Protein AF-A0A3S4ANG6-F1 (afdb_monomer)

Solvent-accessible surface area (backbone atoms only — not comparable to full-atom values): 17609 Å² total; per-residue (Å²): 135,82,78,75,80,78,77,79,76,78,55,59,43,61,48,52,52,57,61,57,69,70,47,88,86,63,54,74,64,49,53,52,49,49,49,43,53,49,54,43,61,67,43,59,94,84,52,86,55,37,47,59,52,33,47,50,50,53,48,48,50,48,34,63,74,48,55,39,91,90,51,75,66,37,74,79,47,66,59,54,50,35,52,53,56,52,50,37,43,49,58,51,46,60,61,39,26,50,53,32,57,60,88,37,71,57,36,50,43,50,48,50,38,56,51,49,46,55,70,72,24,43,92,67,87,40,89,92,61,71,62,56,47,68,64,48,64,58,51,40,59,56,46,60,73,59,76,71,71,71,92,65,96,48,75,73,53,42,57,25,42,39,12,43,44,40,45,50,16,62,42,39,87,69,45,47,92,61,44,50,64,51,46,50,50,44,33,42,31,21,75,76,49,62,89,46,97,83,60,48,75,67,53,49,52,37,32,34,53,37,21,52,34,25,55,70,55,22,39,70,52,49,52,49,51,56,49,52,52,38,68,77,70,41,94,81,78,85,73,70,44,81,41,66,68,38,73,38,62,52,44,90,86,56,65,76,83,87,73,97,69,58,61,71,50,72,50,57,73,48,74,47,76,36,80,71,65,70,78,74,65,73,96,73,81,87,86,80,95,72,87,78,87,80,88,131

Structure (mmCIF, N/CA/C/O backbone):
data_AF-A0A3S4ANG6-F1
#
_entry.id   AF-A0A3S4ANG6-F1
#
loop_
_atom_site.group_PDB
_atom_site.id
_atom_site.type_symbol
_atom_site.label_atom_id
_atom_site.label_alt_id
_atom_site.label_comp_id
_atom_site.label_asym_id
_atom_site.label_entity_id
_atom_site.label_seq_id
_atom_site.pdbx_PDB_ins_code
_atom_site.Cartn_x
_atom_site.Cartn_y
_atom_site.Cartn_z
_atom_site.occupancy
_atom_site.B_iso_or_equiv
_atom_site.auth_seq_id
_atom_site.auth_comp_id
_atom_site.auth_asym_id
_atom_site.auth_atom_id
_atom_site.pdbx_PDB_model_num
ATOM 1 N N . MET A 1 1 ? -31.932 -34.788 -5.544 1.00 39.38 1 MET A N 1
ATOM 2 C CA . MET A 1 1 ? -31.843 -33.425 -6.104 1.00 39.38 1 MET A CA 1
ATOM 3 C C . MET A 1 1 ? -30.547 -32.834 -5.588 1.00 39.38 1 MET A C 1
ATOM 5 O O . MET A 1 1 ? -30.457 -32.574 -4.399 1.00 39.38 1 MET A O 1
ATOM 9 N N . GLY A 1 2 ? -29.508 -32.792 -6.424 1.00 41.88 2 GLY A N 1
ATOM 10 C CA . GLY A 1 2 ? -28.248 -32.147 -6.057 1.00 41.88 2 GLY A CA 1
ATOM 11 C C . GLY A 1 2 ? -28.425 -30.641 -6.187 1.00 41.88 2 GLY A C 1
ATOM 12 O O . GLY A 1 2 ? -28.836 -30.181 -7.250 1.00 41.88 2 GLY A O 1
ATOM 13 N N . ASN A 1 3 ? -28.177 -29.899 -5.109 1.00 44.84 3 ASN A N 1
ATOM 14 C CA . ASN A 1 3 ? -28.125 -28.444 -5.172 1.00 44.84 3 ASN A CA 1
ATOM 15 C C . ASN A 1 3 ? -26.985 -28.054 -6.116 1.00 44.84 3 ASN A C 1
ATOM 17 O O . ASN A 1 3 ? -25.849 -28.493 -5.933 1.00 44.84 3 ASN A O 1
ATOM 21 N N . ALA A 1 4 ? -27.306 -27.272 -7.146 1.00 46.91 4 ALA A N 1
ATOM 22 C CA . ALA A 1 4 ? -26.295 -26.622 -7.963 1.00 46.91 4 ALA A CA 1
ATOM 23 C C . ALA A 1 4 ? -25.425 -25.737 -7.049 1.00 46.91 4 ALA A C 1
ATOM 25 O O . ALA A 1 4 ? -25.975 -25.108 -6.141 1.00 46.91 4 ALA A O 1
ATOM 26 N N . PRO A 1 5 ? -24.096 -25.694 -7.240 1.00 51.94 5 PRO A N 1
ATOM 27 C CA . PRO A 1 5 ? -23.254 -24.787 -6.475 1.00 51.94 5 PRO A CA 1
ATOM 28 C C . PRO A 1 5 ? -23.694 -23.349 -6.768 1.00 51.94 5 PRO A C 1
ATOM 30 O O . PRO A 1 5 ? -23.785 -22.955 -7.932 1.00 51.94 5 PRO A O 1
ATOM 33 N N . GLU A 1 6 ? -24.000 -22.585 -5.716 1.00 52.03 6 GLU A N 1
ATOM 34 C CA . GLU A 1 6 ? -24.237 -21.145 -5.821 1.00 52.03 6 GLU A CA 1
ATOM 35 C C . GLU A 1 6 ? -23.062 -20.509 -6.569 1.00 52.03 6 GLU A C 1
ATOM 37 O O . GLU A 1 6 ? -21.894 -20.728 -6.230 1.00 52.03 6 GLU A O 1
ATOM 42 N N . ALA A 1 7 ? -23.364 -19.759 -7.629 1.00 54.03 7 ALA A N 1
ATOM 43 C CA . ALA A 1 7 ? -22.350 -19.026 -8.365 1.00 54.03 7 ALA A CA 1
ATOM 44 C C . ALA A 1 7 ? -21.647 -18.072 -7.389 1.00 54.03 7 ALA A C 1
ATOM 46 O O . ALA A 1 7 ? -22.298 -17.232 -6.767 1.00 54.03 7 ALA A O 1
ATOM 47 N N . LYS A 1 8 ? -20.323 -18.213 -7.232 1.00 69.00 8 LYS A N 1
ATOM 48 C CA . LYS A 1 8 ? -19.531 -17.299 -6.402 1.00 69.00 8 LYS A CA 1
ATOM 49 C C . LYS A 1 8 ? -19.743 -15.878 -6.919 1.00 69.00 8 LYS A C 1
ATOM 51 O O . LYS A 1 8 ? -19.386 -15.578 -8.057 1.00 69.00 8 LYS A O 1
ATOM 56 N N . VAL A 1 9 ? -20.330 -15.026 -6.080 1.00 85.06 9 VAL A N 1
ATOM 57 C CA . VAL A 1 9 ? -20.481 -13.600 -6.370 1.00 85.06 9 VAL A CA 1
ATOM 58 C C . VAL A 1 9 ? -19.093 -13.022 -6.625 1.00 85.06 9 VAL A C 1
ATOM 60 O O . VAL A 1 9 ? -18.161 -13.246 -5.850 1.00 85.06 9 VAL A O 1
ATOM 63 N N . LYS A 1 10 ? -18.951 -12.318 -7.746 1.00 89.38 10 LYS A N 1
ATOM 64 C CA . LYS A 1 10 ? -17.696 -11.692 -8.148 1.00 89.38 10 LYS A CA 1
ATOM 65 C C . LYS A 1 10 ? -17.277 -10.636 -7.104 1.00 89.38 10 LYS A C 1
ATOM 67 O O . LYS A 1 10 ? -18.109 -9.797 -6.756 1.00 89.38 10 LYS A O 1
ATOM 72 N N . PRO A 1 11 ? -16.025 -10.649 -6.609 1.00 93.50 11 PRO A N 1
ATOM 73 C CA . PRO A 1 11 ? -15.540 -9.643 -5.664 1.00 93.50 11 PRO A CA 1
ATOM 74 C C . PRO A 1 11 ? -15.581 -8.221 -6.240 1.00 93.50 11 PRO A C 1
ATOM 76 O O . PRO A 1 11 ? -15.290 -8.028 -7.420 1.00 93.50 11 PRO A O 1
ATOM 79 N N . GLN A 1 12 ? -15.871 -7.221 -5.399 1.00 93.00 12 GLN A N 1
ATOM 80 C CA . GLN A 1 12 ? -15.975 -5.818 -5.828 1.00 93.00 12 GLN A CA 1
ATOM 81 C C . GLN A 1 12 ? -14.681 -5.274 -6.442 1.00 93.00 12 GLN A C 1
ATOM 83 O O . GLN A 1 12 ? -14.745 -4.607 -7.468 1.00 93.00 12 GLN A O 1
ATOM 88 N N . TRP A 1 13 ? -13.513 -5.611 -5.887 1.00 95.31 13 TRP A N 1
ATOM 89 C CA . TRP A 1 13 ? -12.223 -5.179 -6.439 1.00 95.31 13 TRP A CA 1
ATOM 90 C C . TRP A 1 13 ? -12.004 -5.680 -7.877 1.00 95.31 13 TRP A C 1
ATOM 92 O O . TRP A 1 13 ? -11.439 -4.976 -8.707 1.00 95.31 13 TRP A O 1
ATOM 102 N N . LEU A 1 14 ? -12.509 -6.876 -8.201 1.00 95.56 14 LEU A N 1
ATOM 103 C CA . LEU A 1 14 ? -12.431 -7.436 -9.550 1.00 95.56 14 LEU A CA 1
ATOM 104 C C . LEU A 1 14 ? -13.465 -6.787 -10.484 1.00 95.56 14 LEU A C 1
ATOM 106 O O . LEU A 1 14 ? -13.261 -6.721 -11.693 1.00 95.56 14 LEU A O 1
ATOM 110 N N . THR A 1 15 ? -14.591 -6.321 -9.942 1.00 94.75 15 THR A N 1
ATOM 111 C CA . THR A 1 15 ? -15.551 -5.495 -10.686 1.00 94.75 15 THR A CA 1
ATOM 112 C C . THR A 1 15 ? -14.951 -4.140 -11.035 1.00 94.75 15 THR A C 1
ATOM 114 O O . THR A 1 15 ? -14.974 -3.800 -12.211 1.00 94.75 15 THR A O 1
ATOM 117 N N . TYR A 1 16 ? -14.326 -3.453 -10.074 1.00 93.25 16 TYR A N 1
ATOM 118 C CA . TYR A 1 16 ? -13.596 -2.205 -10.316 1.00 93.25 16 TYR A CA 1
ATOM 119 C C . TYR A 1 16 ? -12.581 -2.359 -11.457 1.00 93.25 16 TYR A C 1
ATOM 121 O O . TYR A 1 16 ? -12.610 -1.592 -12.412 1.00 93.25 16 TYR A O 1
ATOM 129 N N . MET A 1 17 ? -11.743 -3.402 -11.417 1.00 94.25 17 MET A N 1
ATOM 130 C CA . MET A 1 17 ? -10.748 -3.634 -12.471 1.00 94.25 17 MET A CA 1
ATOM 131 C C . MET A 1 17 ? -11.372 -3.870 -13.852 1.00 94.25 17 MET A C 1
ATOM 133 O O . MET A 1 17 ? -10.848 -3.387 -14.851 1.00 94.25 17 MET A O 1
ATOM 137 N N . ASP A 1 18 ? -12.469 -4.629 -13.927 1.00 93.38 18 ASP A N 1
ATOM 138 C CA . ASP A 1 18 ? -13.136 -4.907 -15.206 1.00 93.38 18 ASP A CA 1
ATOM 139 C C . ASP A 1 18 ? -13.837 -3.667 -15.772 1.00 93.38 18 ASP A C 1
ATOM 141 O O . ASP A 1 18 ? -13.820 -3.461 -16.982 1.00 93.38 18 ASP A O 1
ATOM 145 N N . GLU A 1 19 ? -14.443 -2.844 -14.913 1.00 91.81 19 GLU A N 1
ATOM 146 C CA . GLU A 1 19 ? -15.064 -1.577 -15.310 1.00 91.81 19 GLU A CA 1
ATOM 147 C C . GLU A 1 19 ? -14.018 -0.561 -15.764 1.00 91.81 19 GLU A C 1
ATOM 149 O O . GLU A 1 19 ? -14.247 0.154 -16.735 1.00 91.81 19 GLU A O 1
ATOM 154 N N . PHE A 1 20 ? -12.860 -0.525 -15.105 1.00 89.88 20 PHE A N 1
ATOM 155 C CA . PHE A 1 20 ? -11.755 0.347 -15.481 1.00 89.88 20 PHE A CA 1
ATOM 156 C C . PHE A 1 20 ? -11.139 -0.052 -16.832 1.00 89.88 20 PHE A C 1
ATOM 158 O O . PHE A 1 20 ? -10.907 0.790 -17.696 1.00 89.88 20 PHE A O 1
ATOM 165 N N . ALA A 1 21 ? -10.951 -1.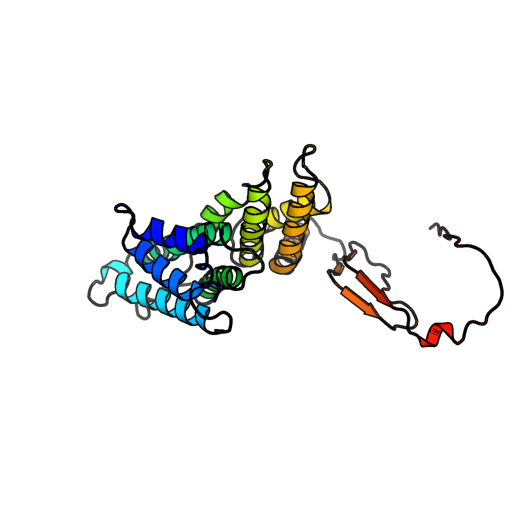354 -17.071 1.00 87.12 21 ALA A N 1
ATOM 166 C CA . ALA A 1 21 ? -10.322 -1.865 -18.291 1.00 87.12 21 ALA A CA 1
ATOM 167 C C . ALA A 1 21 ? -11.081 -1.522 -19.591 1.00 87.12 21 ALA A C 1
ATOM 169 O O . ALA A 1 21 ? -10.472 -1.488 -20.664 1.00 87.12 21 ALA A O 1
ATOM 170 N N . VAL A 1 22 ? -12.395 -1.285 -19.515 1.00 88.56 22 VAL A N 1
ATOM 171 C CA . VAL A 1 22 ? -13.249 -0.979 -20.678 1.00 88.56 22 VAL A CA 1
ATOM 172 C C . VAL A 1 22 ? -13.444 0.518 -20.929 1.00 88.56 22 VAL A C 1
ATOM 174 O O . VAL A 1 22 ? -14.167 0.878 -21.854 1.00 88.56 22 VAL A O 1
ATOM 177 N N . GLN A 1 23 ? -12.830 1.391 -20.128 1.00 89.12 23 GLN A N 1
ATOM 178 C CA . GLN A 1 23 ? -12.908 2.836 -20.335 1.00 89.12 23 GLN A CA 1
ATOM 179 C C . GLN A 1 23 ? -12.060 3.257 -21.547 1.00 89.12 23 GLN A C 1
ATOM 181 O O . GLN A 1 23 ? -10.915 2.818 -21.723 1.00 89.12 23 GLN A O 1
ATOM 186 N N . ASP A 1 24 ? -12.643 4.089 -22.411 1.00 82.06 24 ASP A N 1
ATOM 187 C CA . ASP A 1 24 ? -12.038 4.516 -23.681 1.00 82.06 24 ASP A CA 1
ATOM 188 C C . ASP A 1 24 ? -11.015 5.655 -23.506 1.00 82.06 24 ASP A C 1
ATOM 190 O O . ASP A 1 24 ? -10.166 5.854 -24.373 1.00 82.06 24 ASP A O 1
ATOM 194 N N . ASP A 1 25 ? -11.081 6.392 -22.396 1.00 85.88 25 ASP A N 1
ATOM 195 C CA . ASP A 1 25 ? -10.277 7.579 -22.077 1.00 85.88 25 ASP A CA 1
ATOM 196 C C . ASP A 1 25 ? -9.070 7.306 -21.166 1.00 85.88 25 ASP A C 1
ATOM 198 O O . ASP A 1 25 ? -8.293 8.216 -20.886 1.00 85.88 25 ASP A O 1
ATOM 202 N N . VAL A 1 26 ? -8.881 6.052 -20.759 1.00 83.38 26 VAL A N 1
ATOM 203 C CA . VAL A 1 26 ? -7.752 5.613 -19.933 1.00 83.38 26 VAL A CA 1
ATOM 204 C C . VAL A 1 26 ? -6.523 5.362 -20.804 1.00 83.38 26 VAL A C 1
ATOM 206 O O . VAL A 1 26 ? -6.599 4.663 -21.826 1.00 83.38 26 VAL A O 1
ATOM 209 N N . ASP A 1 27 ? -5.381 5.900 -20.379 1.00 87.81 27 ASP A N 1
ATOM 210 C CA . ASP A 1 27 ? -4.121 5.752 -21.096 1.00 87.81 27 ASP A CA 1
ATOM 211 C C . ASP A 1 27 ? -3.579 4.304 -21.069 1.00 87.81 27 ASP A C 1
ATOM 213 O O . ASP A 1 27 ? -4.003 3.437 -20.301 1.00 87.81 27 ASP A O 1
ATOM 217 N N . ALA A 1 28 ? -2.654 3.999 -21.982 1.00 89.81 28 ALA A N 1
ATOM 218 C CA . ALA A 1 28 ? -2.126 2.642 -22.128 1.00 89.81 28 ALA A CA 1
ATOM 219 C C . ALA A 1 28 ? -1.278 2.187 -20.925 1.00 89.81 28 ALA A C 1
ATOM 221 O O . ALA A 1 28 ? -1.178 0.989 -20.669 1.00 89.81 28 ALA A O 1
ATOM 222 N N . VAL A 1 29 ? -0.670 3.125 -20.200 1.00 92.88 29 VAL A N 1
ATOM 223 C CA . VAL A 1 29 ? 0.205 2.859 -19.052 1.00 92.88 29 VAL A CA 1
ATOM 224 C C . VAL A 1 29 ? -0.636 2.453 -17.857 1.00 92.88 29 VAL A C 1
ATOM 226 O O . VAL A 1 29 ? -0.345 1.466 -17.187 1.00 92.88 29 VAL A O 1
ATOM 229 N N . GLU A 1 30 ? -1.724 3.171 -17.634 1.00 92.44 30 GLU A N 1
ATOM 230 C CA . GLU A 1 30 ? -2.692 2.914 -16.588 1.00 92.44 30 GLU A CA 1
ATOM 231 C C . GLU A 1 30 ? -3.371 1.551 -16.796 1.00 92.44 30 GLU A C 1
ATOM 233 O O . GLU A 1 30 ? -3.444 0.738 -15.873 1.00 92.44 30 GLU A O 1
ATOM 238 N N . LYS A 1 31 ? -3.723 1.203 -18.043 1.00 92.38 31 LYS A N 1
ATOM 239 C CA . LYS A 1 31 ? -4.233 -0.143 -18.367 1.00 92.38 31 LYS A CA 1
ATOM 240 C C . LYS A 1 31 ? -3.212 -1.242 -18.086 1.00 92.38 31 LYS A C 1
ATOM 242 O O . LYS A 1 31 ? -3.566 -2.249 -17.475 1.00 92.38 31 LYS A O 1
ATOM 247 N N . GLU A 1 32 ? -1.966 -1.067 -18.521 1.00 94.88 32 GLU A N 1
ATOM 248 C CA . GLU A 1 32 ? -0.941 -2.106 -18.379 1.00 94.88 32 GLU A CA 1
ATOM 249 C C . GLU A 1 32 ? -0.510 -2.284 -16.917 1.00 94.88 32 GLU A C 1
ATOM 251 O O . GLU A 1 32 ? -0.425 -3.402 -16.411 1.00 94.88 32 GLU A O 1
ATOM 256 N N . THR A 1 33 ? -0.324 -1.186 -16.183 1.00 95.12 33 THR A N 1
ATOM 257 C CA . THR A 1 33 ? -0.001 -1.251 -14.753 1.00 95.12 33 THR A CA 1
ATOM 258 C C . THR A 1 33 ? -1.112 -1.931 -13.949 1.00 95.12 33 THR A C 1
ATOM 260 O O . THR A 1 33 ? -0.820 -2.734 -13.057 1.00 95.12 33 THR A O 1
ATOM 263 N N . LEU A 1 34 ? -2.384 -1.714 -14.306 1.00 95.38 34 LEU A N 1
ATOM 264 C CA . LEU A 1 34 ? -3.510 -2.421 -13.697 1.00 95.38 34 LEU A CA 1
ATOM 265 C C . LEU A 1 34 ? -3.507 -3.931 -13.994 1.00 95.38 34 LEU A C 1
ATOM 267 O O . LEU A 1 34 ? -3.949 -4.708 -13.143 1.00 95.38 34 LEU A O 1
ATOM 271 N N . VAL A 1 35 ? -2.983 -4.377 -15.144 1.00 96.31 35 VAL A N 1
ATOM 272 C CA . VAL A 1 35 ? -2.801 -5.811 -15.444 1.00 96.31 35 VAL A CA 1
ATOM 273 C C . VAL A 1 35 ? -1.832 -6.447 -14.447 1.00 96.31 35 VAL A C 1
ATOM 275 O O . VAL A 1 35 ? -2.175 -7.472 -13.854 1.00 96.31 35 VAL A O 1
ATOM 278 N N . PHE A 1 36 ? -0.686 -5.817 -14.168 1.00 97.94 36 PHE A N 1
ATOM 279 C CA . PHE A 1 36 ? 0.271 -6.336 -13.180 1.00 97.94 36 PHE A CA 1
ATOM 280 C C . PHE A 1 36 ? -0.344 -6.437 -11.779 1.00 97.94 36 PHE A C 1
ATOM 282 O O . PHE A 1 36 ? -0.166 -7.439 -11.080 1.00 97.94 36 PHE A O 1
ATOM 289 N N . ILE A 1 37 ? -1.128 -5.430 -11.376 1.00 98.38 37 ILE A N 1
ATOM 290 C CA . ILE A 1 37 ? -1.846 -5.462 -10.097 1.00 98.38 37 ILE A CA 1
ATOM 291 C C . ILE A 1 37 ? -2.896 -6.581 -10.107 1.00 98.38 37 ILE A C 1
ATOM 293 O O . ILE A 1 37 ? -3.018 -7.330 -9.139 1.00 98.38 37 ILE A O 1
ATOM 297 N N . ARG A 1 38 ? -3.643 -6.760 -11.198 1.00 98.12 38 ARG A N 1
ATOM 298 C CA . ARG A 1 38 ? -4.635 -7.835 -11.319 1.00 98.12 38 ARG A CA 1
ATOM 299 C C . ARG A 1 38 ? -4.000 -9.214 -11.161 1.00 98.12 38 ARG A C 1
ATOM 301 O O . ARG A 1 38 ? -4.536 -10.040 -10.422 1.00 98.12 38 ARG A O 1
ATOM 308 N N . GLU A 1 39 ? -2.873 -9.465 -11.817 1.00 98.19 39 GLU A N 1
ATOM 309 C CA . GLU A 1 39 ? -2.140 -10.729 -11.694 1.00 98.19 39 GLU A CA 1
ATOM 310 C C . GLU A 1 39 ? -1.663 -10.975 -10.257 1.00 98.19 39 GLU A C 1
ATOM 312 O O . GLU A 1 39 ? -1.838 -12.078 -9.730 1.00 98.19 39 GLU A O 1
ATOM 317 N N . LEU A 1 40 ? -1.165 -9.934 -9.581 1.00 98.62 40 LEU A N 1
ATOM 318 C CA . LEU A 1 40 ? -0.799 -9.980 -8.163 1.00 98.62 40 LEU A CA 1
ATOM 319 C C . LEU A 1 40 ? -1.978 -10.397 -7.264 1.00 98.62 40 LEU A C 1
ATOM 321 O O . LEU A 1 40 ? -1.815 -11.218 -6.354 1.00 98.62 40 LEU A O 1
ATOM 325 N N . LEU A 1 41 ? -3.173 -9.847 -7.505 1.00 98.19 41 LEU A N 1
ATOM 326 C CA . LEU A 1 41 ? -4.359 -10.137 -6.689 1.00 98.19 41 LEU A CA 1
ATOM 327 C C . LEU A 1 41 ? -5.025 -11.477 -7.023 1.00 98.19 41 LEU A C 1
ATOM 329 O O . LEU A 1 41 ? -5.723 -12.033 -6.173 1.00 98.19 41 LEU A O 1
ATOM 333 N N . LEU A 1 42 ? -4.822 -11.997 -8.236 1.00 97.56 42 LEU A N 1
ATOM 334 C CA . LEU A 1 42 ? -5.316 -13.310 -8.662 1.00 97.56 42 LEU A CA 1
ATOM 335 C C . LEU A 1 42 ? -4.382 -14.465 -8.276 1.00 97.56 42 LEU A C 1
ATOM 337 O O . LEU A 1 42 ? -4.816 -15.620 -8.302 1.00 97.56 42 LEU A O 1
ATOM 341 N N . ALA A 1 43 ? -3.126 -14.183 -7.921 1.00 97.88 43 ALA A N 1
ATOM 342 C CA . ALA A 1 43 ? -2.187 -15.205 -7.474 1.00 97.88 43 ALA A CA 1
ATOM 343 C C . ALA A 1 43 ? -2.727 -15.965 -6.240 1.00 97.88 43 ALA A C 1
ATOM 345 O O . ALA A 1 43 ? -3.340 -15.342 -5.366 1.00 97.88 43 ALA A O 1
ATOM 346 N N . PRO A 1 44 ? -2.485 -17.287 -6.114 1.00 97.44 44 PRO A N 1
ATOM 347 C CA . PRO A 1 44 ? -2.960 -18.076 -4.974 1.00 97.44 44 PRO A CA 1
ATOM 348 C C . PRO A 1 44 ? -2.532 -17.470 -3.637 1.00 97.44 44 PRO A C 1
ATOM 350 O O . PRO A 1 44 ? -1.402 -17.008 -3.533 1.00 97.44 44 PRO A O 1
ATOM 353 N N . ASP A 1 45 ? -3.368 -17.515 -2.599 1.00 94.81 45 ASP A N 1
ATOM 354 C CA . ASP A 1 45 ? -3.061 -16.913 -1.284 1.00 94.81 45 ASP A CA 1
ATOM 355 C C . ASP A 1 45 ? -1.750 -17.435 -0.659 1.00 94.81 45 ASP A C 1
ATOM 357 O O . ASP A 1 45 ? -1.104 -16.733 0.111 1.00 94.81 45 ASP A O 1
ATOM 361 N N . THR A 1 46 ? -1.328 -18.650 -1.026 1.00 95.38 46 THR A N 1
ATOM 362 C CA . THR A 1 46 ? -0.081 -19.294 -0.578 1.00 95.38 46 THR A CA 1
ATOM 363 C C . THR A 1 46 ? 1.155 -18.908 -1.395 1.00 95.38 46 THR A C 1
ATOM 365 O O . THR A 1 46 ? 2.236 -19.430 -1.146 1.00 95.38 46 THR A O 1
ATOM 368 N N . ASP A 1 47 ? 1.008 -18.084 -2.430 1.00 96.88 47 ASP A N 1
ATOM 369 C CA . ASP A 1 47 ? 2.112 -17.670 -3.292 1.00 96.88 47 ASP A CA 1
ATOM 370 C C . ASP A 1 47 ? 2.894 -16.521 -2.650 1.00 96.88 47 ASP A C 1
ATOM 372 O O . ASP A 1 47 ? 2.464 -15.362 -2.670 1.00 96.88 47 ASP A O 1
ATOM 376 N N . GLU A 1 48 ? 4.043 -16.869 -2.073 1.00 94.50 48 GLU A N 1
ATOM 377 C CA . GLU A 1 48 ? 4.957 -15.942 -1.398 1.00 94.50 48 GLU A CA 1
ATOM 378 C C . GLU A 1 48 ? 5.744 -15.057 -2.382 1.00 94.50 48 GLU A C 1
ATOM 380 O O . GLU A 1 48 ? 6.228 -13.996 -1.998 1.00 94.50 48 GLU A O 1
ATOM 385 N N . HIS A 1 49 ? 5.819 -15.436 -3.664 1.00 97.44 49 HIS A N 1
ATOM 386 C CA . HIS A 1 49 ? 6.579 -14.717 -4.696 1.00 97.44 49 HIS A CA 1
ATOM 387 C C . HIS A 1 49 ? 5.702 -13.828 -5.588 1.00 97.44 49 HIS A C 1
ATOM 389 O O . HIS A 1 49 ? 6.205 -13.206 -6.525 1.00 97.44 49 HIS A O 1
ATOM 395 N N . ALA A 1 50 ? 4.391 -13.760 -5.338 1.00 98.12 50 ALA A N 1
ATOM 396 C CA . ALA A 1 50 ? 3.467 -12.985 -6.163 1.00 98.12 50 ALA A CA 1
ATOM 397 C C . ALA A 1 50 ? 3.863 -11.501 -6.246 1.00 98.12 50 ALA A C 1
ATOM 399 O O . ALA A 1 50 ? 3.927 -10.944 -7.342 1.00 98.12 50 ALA A O 1
ATOM 400 N N . THR A 1 51 ? 4.190 -10.884 -5.106 1.00 98.25 51 THR A N 1
ATOM 401 C CA . THR A 1 51 ? 4.614 -9.477 -5.043 1.00 98.25 51 THR A CA 1
ATOM 402 C C . THR A 1 51 ? 5.932 -9.249 -5.776 1.00 98.25 51 THR A C 1
ATOM 404 O O . THR A 1 51 ? 6.048 -8.304 -6.549 1.00 98.25 51 THR A O 1
ATOM 407 N N . GLU A 1 52 ? 6.914 -10.133 -5.586 1.00 98.12 52 GLU A N 1
ATOM 408 C CA . GLU A 1 52 ? 8.221 -10.028 -6.241 1.00 98.12 52 GLU A CA 1
ATOM 409 C C . GLU A 1 52 ? 8.089 -10.067 -7.770 1.00 98.12 52 GLU A C 1
ATOM 411 O O . GLU A 1 52 ? 8.661 -9.226 -8.463 1.00 98.12 52 GLU A O 1
ATOM 416 N N . ARG A 1 53 ? 7.272 -10.985 -8.301 1.00 98.31 53 ARG A N 1
ATOM 417 C CA . ARG A 1 53 ? 7.010 -11.061 -9.745 1.00 98.31 53 ARG A CA 1
ATOM 418 C C . ARG A 1 53 ? 6.304 -9.816 -10.273 1.00 98.31 53 ARG A C 1
ATOM 420 O O . ARG A 1 53 ? 6.656 -9.349 -11.351 1.00 98.31 53 ARG A O 1
ATOM 427 N N . ALA A 1 54 ? 5.357 -9.257 -9.519 1.00 98.56 54 ALA A N 1
ATOM 428 C CA . ALA A 1 54 ? 4.691 -8.012 -9.900 1.00 98.56 54 ALA A CA 1
ATOM 429 C C . ALA A 1 54 ? 5.679 -6.832 -9.960 1.00 98.56 54 ALA A C 1
ATOM 431 O O . ALA A 1 54 ? 5.672 -6.078 -10.928 1.00 98.56 54 ALA A O 1
ATOM 432 N N . ILE A 1 55 ? 6.587 -6.714 -8.983 1.00 98.50 55 ILE A N 1
ATOM 433 C CA . ILE A 1 55 ? 7.645 -5.688 -8.984 1.00 98.50 55 ILE A CA 1
ATOM 434 C C . ILE A 1 55 ? 8.560 -5.849 -10.207 1.00 98.50 55 ILE A C 1
ATOM 436 O O . ILE A 1 55 ? 8.845 -4.874 -10.902 1.00 98.50 55 ILE A O 1
ATOM 440 N N . GLN A 1 56 ? 8.987 -7.079 -10.506 1.00 97.69 56 GLN A N 1
ATOM 441 C CA . GLN A 1 56 ? 9.830 -7.369 -11.669 1.00 97.69 56 GLN A CA 1
ATOM 442 C C . GLN A 1 56 ? 9.125 -7.040 -12.992 1.00 97.69 56 GLN A C 1
ATOM 444 O O . GLN A 1 56 ? 9.757 -6.482 -13.889 1.00 97.69 56 GLN A O 1
ATOM 449 N N . ALA A 1 57 ? 7.827 -7.341 -13.104 1.00 98.19 57 ALA A N 1
ATOM 450 C CA . ALA A 1 57 ? 7.022 -7.006 -14.277 1.00 98.19 57 ALA A CA 1
ATOM 451 C C . ALA A 1 57 ? 6.933 -5.486 -14.484 1.00 98.19 57 ALA A C 1
ATOM 453 O O . ALA A 1 57 ? 7.205 -5.001 -15.580 1.00 98.19 57 ALA A O 1
ATOM 454 N N . VAL A 1 58 ? 6.673 -4.723 -13.416 1.00 98.00 58 VAL A N 1
ATOM 455 C CA . VAL A 1 58 ? 6.649 -3.251 -13.454 1.00 98.00 58 VAL A CA 1
ATOM 456 C C . VAL A 1 58 ? 8.004 -2.675 -13.884 1.00 98.00 58 VAL A C 1
ATOM 458 O O . VAL A 1 58 ? 8.064 -1.789 -14.736 1.00 98.00 58 VAL A O 1
ATOM 461 N N . GLN A 1 59 ? 9.112 -3.187 -13.341 1.00 95.50 59 GLN A N 1
ATOM 462 C CA . GLN A 1 59 ? 10.457 -2.740 -13.722 1.00 95.50 59 GLN A CA 1
ATOM 463 C C . GLN A 1 59 ? 10.807 -3.083 -15.176 1.00 95.50 59 GLN A C 1
ATOM 465 O O . GLN A 1 59 ? 11.461 -2.288 -15.854 1.00 95.50 59 GLN A O 1
ATOM 470 N N . ALA A 1 60 ? 10.406 -4.265 -15.652 1.00 95.44 60 ALA A N 1
ATOM 471 C CA . ALA A 1 60 ? 10.601 -4.667 -17.041 1.00 95.44 60 ALA A CA 1
ATOM 472 C C . ALA A 1 60 ? 9.817 -3.751 -17.986 1.00 95.44 60 ALA A C 1
ATOM 474 O O . ALA A 1 60 ? 10.409 -3.182 -18.901 1.00 95.44 60 ALA A O 1
ATOM 475 N N . TYR A 1 61 ? 8.539 -3.518 -17.684 1.00 96.06 61 TYR A N 1
ATOM 476 C CA . TYR A 1 61 ? 7.683 -2.606 -18.431 1.00 96.06 61 TYR A CA 1
ATOM 477 C C . TYR A 1 61 ? 8.265 -1.189 -18.505 1.00 96.06 61 TYR A C 1
ATOM 479 O O . TYR A 1 61 ? 8.346 -0.611 -19.587 1.00 96.06 61 TYR A O 1
ATOM 487 N N . TYR A 1 62 ? 8.743 -0.649 -17.378 1.00 94.25 62 TYR A N 1
ATOM 488 C CA . TYR A 1 62 ? 9.412 0.652 -17.354 1.00 94.25 62 TYR A CA 1
ATOM 489 C C . TYR A 1 62 ? 10.597 0.704 -18.328 1.00 94.25 62 TYR A C 1
ATOM 491 O O . TYR A 1 62 ? 10.681 1.624 -19.140 1.00 94.25 62 TYR A O 1
ATOM 499 N N . ARG A 1 63 ? 11.492 -0.292 -18.295 1.00 91.88 63 ARG A N 1
ATOM 500 C CA . ARG A 1 63 ? 12.661 -0.320 -19.188 1.00 91.88 63 ARG A CA 1
ATOM 501 C C . ARG A 1 63 ? 12.266 -0.423 -20.656 1.00 91.88 63 ARG A C 1
ATOM 503 O O . ARG A 1 63 ? 12.847 0.267 -21.486 1.00 91.88 63 ARG A O 1
ATOM 510 N N . GLU A 1 64 ? 11.298 -1.274 -20.971 1.00 92.06 64 GLU A N 1
ATOM 511 C CA . GLU A 1 64 ? 10.867 -1.518 -22.348 1.00 92.06 64 GLU A CA 1
ATOM 512 C C . GLU A 1 64 ? 10.159 -0.303 -22.952 1.00 92.06 64 GLU A C 1
ATOM 514 O O . GLU A 1 64 ? 10.445 0.068 -24.090 1.00 92.06 64 GLU A O 1
ATOM 519 N N . MET A 1 65 ? 9.279 0.344 -22.186 1.00 91.56 65 MET A N 1
ATOM 520 C CA . MET A 1 65 ? 8.463 1.452 -22.686 1.00 91.56 65 MET A CA 1
ATOM 521 C C . MET A 1 65 ? 9.140 2.814 -22.577 1.00 91.56 65 MET A C 1
ATOM 523 O O . MET A 1 65 ? 8.974 3.645 -23.467 1.00 91.56 65 MET A O 1
ATOM 527 N N . TYR A 1 66 ? 9.896 3.053 -21.505 1.00 90.88 66 TYR A N 1
ATOM 528 C CA . TYR A 1 66 ? 10.460 4.372 -21.199 1.00 90.88 66 TYR A CA 1
ATOM 529 C C . TYR A 1 66 ? 11.968 4.448 -21.343 1.00 90.88 66 TYR A C 1
ATOM 531 O O . TYR A 1 66 ? 12.512 5.548 -21.311 1.00 90.88 66 TYR A O 1
ATOM 539 N N . CYS A 1 67 ? 12.660 3.323 -21.513 1.00 89.94 67 CYS A N 1
ATOM 540 C CA . CYS A 1 67 ? 14.092 3.317 -21.789 1.00 89.94 67 CYS A CA 1
ATOM 541 C C . CYS A 1 67 ? 14.463 2.468 -23.020 1.00 89.94 67 CYS A C 1
ATOM 543 O O . CYS A 1 67 ? 15.442 1.713 -22.956 1.00 89.94 67 CYS A O 1
ATOM 545 N N . PRO A 1 68 ? 13.728 2.564 -24.151 1.00 88.38 68 PRO A N 1
ATOM 546 C CA . PRO A 1 68 ? 14.043 1.764 -25.323 1.00 88.38 68 PRO A CA 1
ATOM 547 C C . PRO A 1 68 ? 15.430 2.144 -25.876 1.00 88.38 68 PRO A C 1
ATOM 549 O O . PRO A 1 68 ? 15.788 3.325 -25.925 1.00 88.38 68 PRO A O 1
ATOM 552 N N . PRO A 1 69 ? 16.233 1.161 -26.317 1.00 82.12 69 PRO A N 1
ATOM 553 C CA . PRO A 1 69 ? 17.607 1.402 -26.763 1.00 82.12 69 PRO A CA 1
ATOM 554 C C . PRO A 1 69 ? 17.687 2.279 -28.022 1.00 82.12 69 PRO A C 1
ATOM 556 O O . PRO A 1 69 ? 18.694 2.956 -28.231 1.00 82.12 69 PRO A O 1
ATOM 559 N N . ASP A 1 70 ? 16.629 2.281 -28.836 1.00 84.00 70 ASP A N 1
ATOM 560 C CA . ASP A 1 70 ? 16.578 2.966 -30.131 1.00 84.00 70 ASP A CA 1
ATOM 561 C C . ASP A 1 70 ? 16.117 4.434 -30.043 1.00 84.00 70 ASP A C 1
ATOM 563 O O . ASP A 1 70 ? 16.197 5.161 -31.035 1.00 84.00 70 ASP A O 1
ATOM 567 N N . ASP A 1 71 ? 15.670 4.895 -28.871 1.00 80.56 71 ASP A N 1
ATOM 568 C CA . ASP A 1 71 ? 15.264 6.282 -28.640 1.00 80.56 71 ASP A CA 1
ATOM 569 C C . ASP A 1 71 ? 16.145 6.905 -27.546 1.00 80.56 71 ASP A C 1
ATOM 571 O O . ASP A 1 71 ? 15.984 6.578 -26.383 1.00 80.56 71 ASP A O 1
ATOM 575 N N . PRO A 1 72 ? 17.089 7.809 -27.847 1.00 76.12 72 PRO A N 1
ATOM 576 C CA . PRO A 1 72 ? 17.940 8.407 -26.822 1.00 76.12 72 PRO A CA 1
ATOM 577 C C . PRO A 1 72 ? 17.260 9.536 -26.024 1.00 76.12 72 PRO A C 1
ATOM 579 O O . PRO A 1 72 ? 17.885 10.063 -25.097 1.00 76.12 72 PRO A O 1
ATOM 582 N N . TYR A 1 73 ? 16.035 9.960 -26.368 1.00 77.56 73 TYR A N 1
ATOM 583 C CA . TYR A 1 73 ? 15.394 11.128 -25.752 1.00 77.56 73 TYR A CA 1
ATOM 584 C C . TYR A 1 73 ? 15.028 10.914 -24.282 1.00 77.56 73 TYR A C 1
ATOM 586 O O . TYR A 1 73 ? 15.103 11.870 -23.509 1.00 77.56 73 TYR A O 1
ATOM 594 N N . TRP A 1 74 ? 14.743 9.682 -23.852 1.00 79.81 74 TRP A N 1
ATOM 595 C CA . TRP A 1 74 ? 14.424 9.397 -22.445 1.00 79.81 74 TRP A CA 1
ATOM 596 C C . TRP A 1 74 ? 15.560 9.742 -21.477 1.00 79.81 74 TRP A C 1
ATOM 598 O O . TRP A 1 74 ? 15.309 10.058 -20.318 1.00 79.81 74 TRP A O 1
ATOM 608 N N . LYS A 1 75 ? 16.817 9.773 -21.945 1.00 80.31 75 LYS A N 1
ATOM 609 C CA . LYS A 1 75 ? 17.967 10.191 -21.123 1.00 80.31 75 LYS A CA 1
ATOM 610 C C . LYS A 1 75 ? 17.886 11.657 -20.683 1.00 80.31 75 LYS A C 1
ATOM 612 O O . LYS A 1 75 ? 18.606 12.051 -19.771 1.00 80.31 75 LYS A O 1
ATOM 617 N N . GLN A 1 76 ? 17.058 12.468 -21.345 1.00 76.38 76 GLN A N 1
ATOM 618 C CA . GLN A 1 76 ? 16.888 13.892 -21.047 1.00 76.38 76 GLN A CA 1
ATOM 619 C C . GLN A 1 76 ? 15.851 14.139 -19.947 1.00 76.38 76 GLN A C 1
ATOM 621 O O . GLN A 1 76 ? 15.921 15.171 -19.283 1.00 76.38 76 GLN A O 1
ATOM 626 N N . ASP A 1 77 ? 14.926 13.200 -19.741 1.00 79.44 77 ASP A N 1
ATOM 627 C CA . ASP A 1 77 ? 13.902 13.269 -18.699 1.00 79.44 77 ASP A CA 1
ATOM 628 C C . ASP A 1 77 ? 13.593 11.870 -18.136 1.00 79.44 77 ASP A C 1
ATOM 630 O O . ASP A 1 77 ? 12.550 11.277 -18.427 1.00 79.44 77 ASP A O 1
ATOM 634 N N . PRO A 1 78 ? 14.498 11.313 -17.312 1.00 73.38 78 PRO A N 1
ATOM 635 C CA . PRO A 1 78 ? 14.266 10.016 -16.683 1.00 73.38 78 PRO A CA 1
ATOM 636 C C . PRO A 1 78 ? 13.133 10.048 -15.649 1.00 73.38 78 PRO A C 1
ATOM 638 O O . PRO A 1 78 ? 12.618 9.001 -15.261 1.00 73.38 78 PRO A O 1
ATOM 641 N N . GLY A 1 79 ? 12.729 11.242 -15.199 1.00 84.81 79 GLY A N 1
ATOM 642 C CA . GLY A 1 79 ? 11.620 11.416 -14.268 1.00 84.81 79 GLY A CA 1
ATOM 643 C C . GLY A 1 79 ? 10.273 11.111 -14.914 1.00 84.81 79 GLY A C 1
ATOM 644 O O . GLY A 1 79 ? 9.395 10.576 -14.243 1.00 84.81 79 GLY A O 1
ATOM 645 N N . TYR A 1 80 ? 10.119 11.374 -16.216 1.00 89.00 80 TYR A N 1
ATOM 646 C CA . TYR A 1 80 ? 8.859 11.157 -16.925 1.00 89.00 80 TYR A CA 1
ATOM 647 C C . TYR A 1 80 ? 8.341 9.720 -16.794 1.00 89.00 80 TYR A C 1
ATOM 649 O O . TYR A 1 80 ? 7.197 9.519 -16.398 1.00 89.00 80 TYR A O 1
ATOM 657 N N . GLY A 1 81 ? 9.183 8.711 -17.039 1.00 90.81 81 GLY A N 1
ATOM 658 C CA . GLY A 1 81 ? 8.757 7.313 -16.922 1.00 90.81 81 GLY A CA 1
ATOM 659 C C . GLY A 1 81 ? 8.390 6.911 -15.488 1.00 90.81 81 GLY A C 1
ATOM 660 O O . GLY A 1 81 ? 7.446 6.149 -15.291 1.00 90.81 81 GLY A O 1
ATOM 661 N N . VAL A 1 82 ? 9.071 7.468 -14.478 1.00 93.00 82 VAL A N 1
ATOM 662 C CA . VAL A 1 82 ? 8.712 7.271 -13.061 1.00 93.00 82 VAL A CA 1
ATOM 663 C C . VAL A 1 82 ? 7.337 7.871 -12.771 1.00 93.00 82 VAL A C 1
ATOM 665 O O . VAL A 1 82 ? 6.499 7.196 -12.177 1.00 93.00 82 VAL A O 1
ATOM 668 N N . LEU A 1 83 ? 7.090 9.105 -13.228 1.00 93.56 83 LEU A N 1
ATOM 669 C CA . LEU A 1 83 ? 5.806 9.792 -13.070 1.00 93.56 83 LEU A CA 1
ATOM 670 C C . LEU A 1 83 ? 4.662 9.002 -13.704 1.00 93.56 83 LEU A C 1
ATOM 672 O O . LEU A 1 83 ? 3.612 8.883 -13.090 1.00 93.56 83 LEU A O 1
ATOM 676 N N . GLN A 1 84 ? 4.866 8.439 -14.896 1.00 94.12 84 GLN A N 1
ATOM 677 C CA . GLN A 1 84 ? 3.842 7.639 -15.565 1.00 94.12 84 GLN A CA 1
ATOM 678 C C . GLN A 1 84 ? 3.601 6.312 -14.830 1.00 94.12 84 GLN A C 1
ATOM 680 O O . GLN A 1 84 ? 2.486 6.018 -14.425 1.00 94.12 84 GLN A O 1
ATOM 685 N N . VAL A 1 85 ? 4.648 5.516 -14.591 1.00 95.94 85 VAL A N 1
ATOM 686 C CA . VAL A 1 85 ? 4.485 4.158 -14.044 1.00 95.94 85 VAL A CA 1
ATOM 687 C C . VAL A 1 85 ? 4.036 4.176 -12.581 1.00 95.94 85 VAL A C 1
ATOM 689 O O . VAL A 1 85 ? 3.054 3.524 -12.227 1.00 95.94 85 VAL A O 1
ATOM 692 N N . ILE A 1 86 ? 4.732 4.917 -11.714 1.00 96.38 86 ILE A N 1
ATOM 693 C CA . ILE A 1 86 ? 4.367 4.995 -10.291 1.00 96.38 86 ILE A CA 1
ATOM 694 C C . ILE A 1 86 ? 3.074 5.800 -10.119 1.00 96.38 86 ILE A C 1
ATOM 696 O O . ILE A 1 86 ? 2.231 5.419 -9.306 1.00 96.38 86 ILE A O 1
ATOM 700 N N . GLY A 1 87 ? 2.889 6.860 -10.915 1.00 95.38 87 GLY A N 1
ATOM 701 C CA . GLY A 1 87 ? 1.684 7.688 -10.891 1.00 95.38 87 GLY A CA 1
ATOM 702 C C . GLY A 1 87 ? 0.416 6.953 -11.322 1.00 95.38 87 GLY A C 1
ATOM 703 O O . GLY A 1 87 ? -0.648 7.318 -10.843 1.00 95.38 87 GLY A O 1
ATOM 704 N N . SER A 1 88 ? 0.505 5.890 -12.128 1.00 95.56 88 SER A N 1
ATOM 705 C CA . SER A 1 88 ? -0.638 5.004 -12.405 1.00 95.56 88 SER A CA 1
ATOM 706 C C . SER A 1 88 ? -0.851 3.944 -11.314 1.00 95.56 88 SER A C 1
ATOM 708 O O . SER A 1 88 ? -1.981 3.650 -10.929 1.00 95.56 88 SER A O 1
ATOM 710 N N . ILE A 1 89 ? 0.225 3.366 -10.765 1.00 97.88 89 ILE A N 1
ATOM 711 C CA . ILE A 1 89 ? 0.115 2.276 -9.778 1.00 97.88 89 ILE A CA 1
ATOM 712 C C . ILE A 1 89 ? -0.462 2.769 -8.447 1.00 97.88 89 ILE A C 1
ATOM 714 O O . ILE A 1 89 ? -1.324 2.100 -7.869 1.00 97.88 89 ILE A O 1
ATOM 718 N N . VAL A 1 90 ? 0.017 3.906 -7.931 1.00 97.50 90 VAL A N 1
ATOM 719 C CA . VAL A 1 90 ? -0.364 4.388 -6.593 1.00 97.50 90 VAL A CA 1
ATOM 720 C C . VAL A 1 90 ? -1.879 4.641 -6.486 1.00 97.50 90 VAL A C 1
ATOM 722 O O . VAL A 1 90 ? -2.488 4.057 -5.585 1.00 97.50 90 VAL A O 1
ATOM 725 N N . PRO A 1 91 ? -2.535 5.405 -7.384 1.00 95.44 91 PRO A N 1
ATOM 726 C CA . PRO A 1 91 ? -3.984 5.606 -7.330 1.00 95.44 91 PRO A CA 1
ATOM 727 C C . PRO A 1 91 ? -4.779 4.300 -7.402 1.00 95.44 91 PRO A C 1
ATOM 729 O O . PRO A 1 91 ? -5.731 4.119 -6.642 1.00 95.44 91 PRO A O 1
ATOM 732 N N . HIS A 1 92 ? -4.370 3.347 -8.247 1.00 96.19 92 HIS A N 1
ATOM 733 C CA . HIS A 1 92 ? -5.033 2.044 -8.330 1.00 96.19 92 HIS A CA 1
ATOM 734 C C . HIS A 1 92 ? -4.933 1.248 -7.037 1.00 96.19 92 HIS A C 1
ATOM 736 O O . HIS A 1 92 ? -5.927 0.669 -6.601 1.00 96.19 92 HIS A O 1
ATOM 742 N N . VAL A 1 93 ? -3.761 1.226 -6.400 1.00 98.19 93 VAL A N 1
ATOM 743 C CA . VAL A 1 93 ? -3.588 0.574 -5.098 1.00 98.19 93 VAL A CA 1
ATOM 744 C C . VAL A 1 93 ? -4.567 1.161 -4.077 1.00 98.19 93 VAL A C 1
ATOM 746 O O . VAL A 1 93 ? -5.263 0.400 -3.401 1.00 98.19 93 VAL A O 1
ATOM 749 N N . PHE A 1 94 ? -4.679 2.490 -4.012 1.00 96.25 94 PHE A N 1
ATOM 750 C CA . PHE A 1 94 ? -5.598 3.174 -3.102 1.00 96.25 94 PHE A CA 1
ATOM 751 C C . PHE A 1 94 ? -7.072 2.910 -3.421 1.00 96.25 94 PHE A C 1
ATOM 753 O O . PHE A 1 94 ? -7.842 2.623 -2.508 1.00 96.25 94 PHE A O 1
ATOM 760 N N . ALA A 1 95 ? -7.470 2.923 -4.692 1.00 94.56 95 ALA A N 1
ATOM 761 C CA . ALA A 1 95 ? -8.834 2.588 -5.098 1.00 94.56 95 ALA A CA 1
ATOM 762 C C . ALA A 1 95 ? -9.193 1.126 -4.777 1.00 94.56 95 ALA A C 1
ATOM 764 O O . ALA A 1 95 ? -10.293 0.824 -4.316 1.00 94.56 95 ALA A O 1
ATOM 765 N N . LEU A 1 96 ? -8.256 0.195 -4.966 1.00 97.19 96 LEU A N 1
ATOM 766 C CA . LEU A 1 96 ? -8.493 -1.231 -4.747 1.00 97.19 96 LEU A CA 1
ATOM 767 C C . LEU A 1 96 ? -8.659 -1.590 -3.270 1.00 97.19 96 LEU A C 1
ATOM 769 O O . LEU A 1 96 ? -9.524 -2.409 -2.948 1.00 97.19 96 LEU A O 1
ATOM 773 N N . VAL A 1 97 ? -7.881 -0.988 -2.362 1.00 96.50 97 VAL A N 1
ATOM 774 C CA . VAL A 1 97 ? -7.999 -1.286 -0.921 1.00 96.50 97 VAL A CA 1
ATOM 775 C C . VAL A 1 97 ? -9.340 -0.861 -0.327 1.00 96.50 97 VAL A C 1
ATOM 777 O O . VAL A 1 97 ? -9.738 -1.386 0.706 1.00 96.50 97 VAL A O 1
ATOM 780 N N . GLU A 1 98 ? -10.093 0.017 -0.987 1.00 93.25 98 GLU A N 1
ATOM 781 C CA . GLU A 1 98 ? -11.459 0.359 -0.574 1.00 93.25 98 GLU A CA 1
ATOM 782 C C . GLU A 1 98 ? -12.433 -0.815 -0.701 1.00 93.25 98 GLU A C 1
ATOM 784 O O . GLU A 1 98 ? -13.462 -0.855 -0.023 1.00 93.25 98 GLU A O 1
ATOM 789 N N . HIS A 1 99 ? -12.096 -1.774 -1.565 1.00 94.19 99 HIS A N 1
ATOM 790 C CA . HIS A 1 99 ? -12.895 -2.949 -1.894 1.00 94.19 99 HIS A CA 1
ATOM 791 C C . HIS A 1 99 ? -12.299 -4.254 -1.349 1.00 94.19 99 HIS A C 1
ATOM 793 O O . HIS A 1 99 ? -12.841 -5.334 -1.611 1.00 94.19 99 HIS A O 1
ATOM 799 N N . ILE A 1 100 ? -11.179 -4.176 -0.624 1.00 95.69 100 ILE A N 1
ATOM 800 C CA . ILE A 1 100 ? -10.452 -5.327 -0.089 1.00 95.69 100 ILE A CA 1
ATOM 801 C C . ILE A 1 100 ? -10.299 -5.137 1.424 1.00 95.69 100 ILE A C 1
ATOM 803 O O . ILE A 1 100 ? -9.636 -4.189 1.839 1.00 95.69 100 ILE A O 1
ATOM 807 N N . PRO A 1 101 ? -10.873 -6.025 2.256 1.00 94.12 101 PRO A N 1
ATOM 808 C CA . PRO A 1 101 ? -10.724 -5.950 3.706 1.00 94.12 101 PRO A CA 1
ATOM 809 C C . PRO A 1 101 ? -9.257 -5.910 4.150 1.00 94.12 101 PRO A C 1
ATOM 811 O O . PRO A 1 101 ? -8.404 -6.591 3.584 1.00 94.12 101 PRO A O 1
ATOM 814 N N . PHE A 1 102 ? -8.968 -5.134 5.193 1.00 93.44 102 PHE A N 1
ATOM 815 C CA . PHE A 1 102 ? -7.611 -4.933 5.715 1.00 93.44 102 PHE A CA 1
ATOM 816 C C . PHE A 1 102 ? -6.906 -6.208 6.219 1.00 93.44 102 PHE A C 1
ATOM 818 O O . PHE A 1 102 ? -5.679 -6.234 6.348 1.00 93.44 102 PHE A O 1
ATOM 825 N N . ASP A 1 103 ? -7.672 -7.250 6.544 1.00 92.44 103 ASP A N 1
ATOM 826 C CA . ASP A 1 103 ? -7.199 -8.557 7.004 1.00 92.44 103 ASP A CA 1
ATOM 827 C C . ASP A 1 103 ? -7.013 -9.571 5.861 1.00 92.44 103 ASP A C 1
ATOM 829 O O . ASP A 1 103 ? -6.549 -10.690 6.087 1.00 92.44 103 ASP A O 1
ATOM 833 N N . ASP A 1 104 ? -7.314 -9.175 4.625 1.00 95.81 104 ASP A N 1
ATOM 834 C CA . ASP A 1 104 ? -7.137 -9.987 3.428 1.00 95.81 104 ASP A CA 1
ATOM 835 C C . ASP A 1 104 ? -5.677 -9.978 2.938 1.00 95.81 104 ASP A C 1
ATOM 837 O O . ASP A 1 104 ? -5.006 -8.941 2.907 1.00 95.81 104 ASP A O 1
ATOM 841 N N . VAL A 1 105 ? -5.175 -11.127 2.469 1.00 96.31 105 VAL A N 1
ATOM 842 C CA . VAL A 1 105 ? -3.807 -11.246 1.927 1.00 96.31 105 VAL A CA 1
ATOM 843 C C . VAL A 1 105 ? -3.566 -10.307 0.740 1.00 96.31 105 VAL A C 1
ATOM 845 O O . VAL A 1 105 ? -2.466 -9.777 0.577 1.00 96.31 105 VAL A O 1
ATOM 848 N N . ARG A 1 106 ? -4.601 -10.044 -0.065 1.00 97.88 106 ARG A N 1
ATOM 849 C CA . ARG A 1 106 ? -4.549 -9.122 -1.207 1.00 97.88 106 ARG A CA 1
ATOM 850 C C . ARG A 1 106 ? -4.267 -7.690 -0.772 1.00 97.88 106 ARG A C 1
ATOM 852 O O . ARG A 1 106 ? -3.509 -7.001 -1.445 1.00 97.88 106 ARG A O 1
ATOM 859 N N . HIS A 1 107 ? -4.820 -7.265 0.365 1.00 97.94 107 HIS A N 1
ATOM 860 C CA . HIS A 1 107 ? -4.560 -5.938 0.926 1.00 97.94 107 HIS A CA 1
ATOM 861 C C . HIS A 1 107 ? -3.079 -5.783 1.273 1.00 97.94 107 HIS A C 1
ATOM 863 O O . HIS A 1 107 ? -2.424 -4.837 0.835 1.00 97.94 107 HIS A O 1
ATOM 869 N N . LYS A 1 108 ? -2.513 -6.787 1.959 1.00 97.12 108 LYS A N 1
ATOM 870 C CA . LYS A 1 108 ? -1.078 -6.823 2.263 1.00 97.12 108 LYS A CA 1
ATOM 871 C C . LYS A 1 108 ? -0.230 -6.768 0.988 1.00 97.12 108 LYS A C 1
ATOM 873 O O . LYS A 1 108 ? 0.719 -5.995 0.944 1.00 97.12 108 LYS A O 1
ATOM 878 N N . ARG A 1 109 ? -0.578 -7.539 -0.047 1.00 98.44 109 ARG A N 1
ATOM 879 C CA . ARG A 1 109 ? 0.155 -7.554 -1.326 1.00 98.44 109 ARG A CA 1
ATOM 880 C C . ARG A 1 109 ? 0.212 -6.185 -1.996 1.00 98.44 109 ARG A C 1
ATOM 882 O O . ARG A 1 109 ? 1.259 -5.827 -2.520 1.00 98.44 109 ARG A O 1
ATOM 889 N N . LEU A 1 110 ? -0.877 -5.418 -1.954 1.00 98.69 110 LEU A N 1
ATOM 890 C CA . LEU A 1 110 ? -0.903 -4.055 -2.492 1.00 98.69 110 LEU A CA 1
ATOM 891 C C . LEU A 1 110 ? 0.056 -3.124 -1.738 1.00 98.69 110 LEU A C 1
ATOM 893 O O . LEU A 1 110 ? 0.785 -2.358 -2.364 1.00 98.69 110 LEU A O 1
ATOM 897 N N . ALA A 1 111 ? 0.108 -3.225 -0.407 1.00 98.25 111 ALA A N 1
ATOM 898 C CA . ALA A 1 111 ? 1.076 -2.472 0.389 1.00 98.25 111 ALA A CA 1
ATOM 899 C C . ALA A 1 111 ? 2.521 -2.911 0.095 1.00 98.25 111 ALA A C 1
ATOM 901 O O . ALA A 1 111 ? 3.391 -2.071 -0.125 1.00 98.25 111 ALA A O 1
ATOM 902 N N . ASP A 1 112 ? 2.770 -4.223 0.046 1.00 98.50 112 ASP A N 1
ATOM 903 C CA . ASP A 1 112 ? 4.097 -4.778 -0.230 1.00 98.50 112 ASP A CA 1
ATOM 904 C C . ASP A 1 112 ? 4.594 -4.414 -1.639 1.00 98.50 112 ASP A C 1
ATOM 906 O O . ASP A 1 112 ? 5.794 -4.236 -1.826 1.00 98.50 112 ASP A O 1
ATOM 910 N N . LEU A 1 113 ? 3.696 -4.282 -2.624 1.00 98.75 113 LEU A N 1
ATOM 911 C CA . LEU A 1 113 ? 4.038 -3.820 -3.970 1.00 98.75 113 LEU A CA 1
ATOM 912 C C . LEU A 1 113 ? 4.662 -2.421 -3.918 1.00 98.75 113 LEU A C 1
ATOM 914 O O . LEU A 1 113 ? 5.748 -2.221 -4.454 1.00 98.75 113 LEU A O 1
ATOM 918 N N . LEU A 1 114 ? 4.013 -1.466 -3.245 1.00 98.44 114 LEU A N 1
ATOM 919 C CA . LEU A 1 114 ? 4.524 -0.095 -3.135 1.00 98.44 114 LEU A CA 1
ATOM 920 C C . LEU A 1 114 ? 5.804 -0.018 -2.295 1.00 98.44 114 LEU A C 1
ATOM 922 O O . LEU A 1 114 ? 6.753 0.660 -2.688 1.00 98.44 114 LEU A O 1
ATOM 926 N N . LEU A 1 115 ? 5.859 -0.748 -1.175 1.00 97.62 115 LEU A N 1
ATOM 927 C CA . LEU A 1 115 ? 7.061 -0.840 -0.340 1.00 97.62 115 LEU A CA 1
ATOM 928 C C . LEU A 1 115 ? 8.245 -1.413 -1.128 1.00 97.62 115 LEU A C 1
ATOM 930 O O . LEU A 1 115 ? 9.328 -0.834 -1.112 1.00 97.62 115 LEU A O 1
ATOM 934 N N . GLY A 1 116 ? 8.029 -2.503 -1.866 1.00 97.81 116 GLY A N 1
ATOM 935 C CA . GLY A 1 116 ? 9.068 -3.149 -2.660 1.00 97.81 116 GLY A CA 1
ATOM 936 C C . GLY A 1 116 ? 9.516 -2.312 -3.859 1.00 97.81 116 GLY A C 1
ATOM 937 O O . GLY A 1 116 ? 10.712 -2.248 -4.137 1.00 97.81 116 GLY A O 1
ATOM 938 N N . LEU A 1 117 ? 8.596 -1.604 -4.528 1.00 97.44 117 LEU A N 1
ATOM 939 C CA . LEU A 1 117 ? 8.951 -0.632 -5.568 1.00 97.44 117 LEU A CA 1
ATOM 940 C C . LEU A 1 117 ? 9.832 0.486 -4.997 1.00 97.44 117 LEU A C 1
ATOM 942 O O . LEU A 1 117 ? 10.854 0.810 -5.595 1.00 97.44 117 LEU A O 1
ATOM 946 N N . LYS A 1 118 ? 9.497 1.032 -3.820 1.00 96.19 118 LYS A N 1
ATOM 947 C CA . LYS A 1 118 ? 10.324 2.042 -3.144 1.00 96.19 118 LYS A CA 1
ATOM 948 C C . LYS A 1 118 ? 11.691 1.504 -2.720 1.00 96.19 118 LYS A C 1
ATOM 950 O O . LYS A 1 118 ? 12.676 2.245 -2.800 1.00 96.19 118 LYS A O 1
ATOM 955 N N . GLU A 1 119 ? 11.741 0.287 -2.186 1.00 95.69 119 GLU A N 1
ATOM 956 C CA . GLU A 1 119 ? 12.965 -0.341 -1.678 1.00 95.69 119 GLU A CA 1
ATOM 957 C C . GLU A 1 119 ? 13.958 -0.622 -2.809 1.00 95.69 119 GLU A C 1
ATOM 959 O O . GLU A 1 119 ? 15.150 -0.368 -2.657 1.00 95.69 119 GLU A O 1
ATOM 964 N N . GLN A 1 120 ? 13.458 -1.081 -3.958 1.00 94.81 120 GLN A N 1
ATOM 965 C CA . GLN A 1 120 ? 14.273 -1.385 -5.135 1.00 94.81 120 GLN A CA 1
ATOM 966 C C . GLN A 1 120 ? 14.524 -0.171 -6.038 1.00 94.81 120 GLN A C 1
ATOM 968 O O . GLN A 1 120 ? 15.287 -0.272 -6.997 1.00 94.81 120 GLN A O 1
ATOM 973 N N . ALA A 1 121 ? 13.890 0.970 -5.760 1.00 93.00 121 ALA A N 1
ATOM 974 C CA . ALA A 1 121 ? 14.062 2.166 -6.565 1.00 93.00 121 ALA A CA 1
ATOM 975 C C . ALA A 1 121 ? 15.462 2.769 -6.413 1.00 93.00 121 ALA A C 1
ATOM 977 O O . ALA A 1 121 ? 15.962 2.980 -5.300 1.00 93.00 121 ALA A O 1
ATOM 978 N N . VAL A 1 122 ? 16.063 3.134 -7.544 1.00 89.69 122 VAL A N 1
ATOM 979 C CA . VAL A 1 122 ? 17.341 3.851 -7.553 1.00 89.69 122 VAL A CA 1
ATOM 980 C C . VAL A 1 122 ? 17.173 5.284 -7.055 1.00 89.69 122 VAL A C 1
ATOM 982 O O . VAL A 1 122 ? 16.195 5.963 -7.365 1.00 89.69 122 VAL A O 1
ATOM 985 N N . GLN A 1 123 ? 18.150 5.749 -6.274 1.00 81.38 123 GLN A N 1
ATOM 986 C CA . GLN A 1 123 ? 18.204 7.134 -5.785 1.00 81.38 123 GLN A CA 1
ATOM 987 C C . GLN A 1 123 ? 18.696 8.097 -6.870 1.00 81.38 123 GLN A C 1
ATOM 989 O O . GLN A 1 123 ? 18.231 9.228 -6.961 1.00 81.38 123 GLN A O 1
ATOM 994 N N . GLU A 1 124 ? 19.629 7.632 -7.702 1.00 84.62 124 GLU A N 1
ATOM 995 C CA . GLU A 1 124 ? 20.186 8.382 -8.821 1.00 84.62 124 GLU A CA 1
ATOM 996 C C . GLU A 1 124 ? 20.020 7.573 -10.102 1.00 84.62 124 GLU A C 1
ATOM 998 O O . GLU A 1 124 ? 20.278 6.368 -10.140 1.00 84.62 124 GLU A O 1
ATOM 1003 N N . PHE A 1 125 ? 19.574 8.244 -11.158 1.00 85.69 125 PHE A N 1
ATOM 1004 C CA . PHE A 1 125 ? 19.343 7.604 -12.440 1.00 85.69 125 PHE A CA 1
ATOM 1005 C C . PHE A 1 125 ? 20.659 7.306 -13.169 1.00 85.69 125 PHE A C 1
ATOM 1007 O O . PHE A 1 125 ? 21.473 8.208 -13.374 1.00 85.69 125 PHE A O 1
ATOM 1014 N N . ASN A 1 126 ? 20.830 6.062 -13.626 1.00 87.19 126 ASN A N 1
ATOM 1015 C CA . ASN A 1 126 ? 21.954 5.648 -14.461 1.00 87.19 126 ASN A CA 1
ATOM 1016 C C . ASN A 1 126 ? 21.486 5.375 -15.907 1.00 87.19 126 ASN A C 1
ATOM 1018 O O . ASN A 1 126 ? 20.761 4.409 -16.136 1.00 87.19 126 ASN A O 1
ATOM 1022 N N . PRO A 1 127 ? 21.913 6.164 -16.909 1.00 83.88 127 PRO A N 1
ATOM 1023 C CA . PRO A 1 127 ? 21.497 5.966 -18.297 1.00 83.88 127 PRO A CA 1
ATOM 1024 C C . PRO A 1 127 ? 22.119 4.738 -18.981 1.00 83.88 127 PRO A C 1
ATOM 1026 O O . PRO A 1 127 ? 21.686 4.393 -20.081 1.00 83.88 127 PRO A O 1
ATOM 1029 N N . ASP A 1 128 ? 23.139 4.115 -18.387 1.00 85.75 128 ASP A N 1
ATOM 1030 C CA . ASP A 1 128 ? 23.759 2.885 -18.902 1.00 85.75 128 ASP A CA 1
ATOM 1031 C C . ASP A 1 128 ? 23.156 1.618 -18.267 1.00 85.75 128 ASP A C 1
ATOM 1033 O O . ASP A 1 128 ? 23.357 0.514 -18.769 1.00 85.75 128 ASP A O 1
ATOM 1037 N N . ASP A 1 129 ? 22.390 1.786 -17.188 1.00 87.88 129 ASP A N 1
ATOM 1038 C CA . ASP A 1 129 ? 21.618 0.744 -16.511 1.00 87.88 129 ASP A CA 1
ATOM 1039 C C . ASP A 1 129 ? 20.300 1.359 -16.003 1.00 87.88 129 ASP A C 1
ATOM 1041 O O . ASP A 1 129 ? 20.193 1.717 -14.825 1.00 87.88 129 ASP A O 1
ATOM 1045 N N . PRO A 1 130 ? 19.324 1.598 -16.904 1.00 88.19 130 PRO A N 1
ATOM 1046 C CA . PRO A 1 130 ? 18.105 2.305 -16.551 1.00 88.19 130 PRO A CA 1
ATOM 1047 C C . PRO A 1 130 ? 17.260 1.463 -15.596 1.00 88.19 130 PRO A C 1
ATOM 1049 O O . PRO A 1 130 ? 16.742 0.399 -15.943 1.00 88.19 130 PRO A O 1
ATOM 1052 N N . GLN A 1 131 ? 17.081 1.980 -14.387 1.00 89.88 131 GLN A N 1
ATOM 1053 C CA . GLN A 1 131 ? 16.244 1.384 -13.355 1.00 89.88 131 GLN A CA 1
ATOM 1054 C C . GLN A 1 131 ? 15.150 2.366 -12.939 1.00 89.88 131 GLN A C 1
ATOM 1056 O O . GLN A 1 131 ? 15.306 3.584 -13.058 1.00 89.88 131 GLN A O 1
ATOM 1061 N N . LEU A 1 132 ? 14.022 1.821 -12.486 1.00 92.81 132 LEU A N 1
ATOM 1062 C CA . LEU A 1 132 ? 12.881 2.609 -12.039 1.00 92.81 132 LEU A CA 1
ATOM 1063 C C . LEU A 1 132 ? 13.253 3.363 -10.754 1.00 92.81 132 LEU A C 1
ATOM 1065 O O . LEU A 1 132 ? 13.758 2.769 -9.802 1.00 92.81 132 LEU A O 1
ATOM 1069 N N . GLY A 1 133 ? 13.028 4.675 -10.742 1.00 92.81 133 GLY A N 1
ATOM 1070 C CA . GLY A 1 133 ? 13.191 5.517 -9.557 1.00 92.81 133 GLY A CA 1
ATOM 1071 C C . GLY A 1 133 ? 11.926 5.577 -8.695 1.00 92.81 133 GLY A C 1
ATOM 1072 O O . GLY A 1 133 ? 10.926 4.918 -8.970 1.00 92.81 133 GLY A O 1
ATOM 1073 N N . TRP A 1 134 ? 11.964 6.409 -7.653 1.00 92.75 134 TRP A N 1
ATOM 1074 C CA . TRP A 1 134 ? 10.810 6.690 -6.799 1.00 92.75 134 TRP A CA 1
ATOM 1075 C C . TRP A 1 134 ? 10.701 8.181 -6.511 1.00 92.75 134 TRP A C 1
ATOM 1077 O O . TRP A 1 134 ? 11.665 8.795 -6.054 1.00 92.75 134 TRP A O 1
ATOM 1087 N N . ASP A 1 135 ? 9.510 8.738 -6.709 1.00 89.94 135 ASP A N 1
ATOM 1088 C CA . ASP A 1 135 ? 9.183 10.106 -6.321 1.00 89.94 135 ASP A CA 1
ATOM 1089 C C . ASP A 1 135 ? 8.159 10.080 -5.174 1.00 89.94 135 ASP A C 1
ATOM 1091 O O . ASP A 1 135 ? 7.017 9.670 -5.396 1.00 89.94 135 ASP A O 1
ATOM 1095 N N . PRO A 1 136 ? 8.526 10.503 -3.947 1.00 88.50 136 PRO A N 1
ATOM 1096 C CA . PRO A 1 136 ? 7.612 10.475 -2.806 1.00 88.50 136 PRO A CA 1
ATOM 1097 C C . PRO A 1 136 ? 6.370 11.351 -3.009 1.00 88.50 136 PRO A C 1
ATOM 1099 O O . PRO A 1 136 ? 5.330 11.046 -2.434 1.00 88.50 136 PRO A O 1
ATOM 1102 N N . ARG A 1 137 ? 6.429 12.378 -3.871 1.00 88.56 137 ARG A N 1
ATOM 1103 C CA . ARG A 1 137 ? 5.284 13.264 -4.139 1.00 88.56 137 ARG A CA 1
ATOM 1104 C C . ARG A 1 137 ? 4.087 12.514 -4.714 1.00 88.56 137 ARG A C 1
ATOM 1106 O O . ARG A 1 137 ? 2.959 12.840 -4.371 1.00 88.56 137 ARG A O 1
ATOM 1113 N N . LEU A 1 138 ? 4.335 11.486 -5.527 1.00 91.69 138 LEU A N 1
ATOM 1114 C CA . LEU A 1 138 ? 3.281 10.667 -6.134 1.00 91.69 138 LEU A CA 1
ATOM 1115 C C . LEU A 1 138 ? 2.477 9.897 -5.082 1.00 91.69 138 LEU A C 1
ATOM 1117 O O . LEU A 1 138 ? 1.282 9.680 -5.251 1.00 91.69 138 LEU A O 1
ATOM 1121 N N . LEU A 1 139 ? 3.132 9.489 -3.991 1.00 93.06 139 LEU A N 1
ATOM 1122 C CA . LEU A 1 139 ? 2.457 8.866 -2.860 1.00 93.06 139 LEU A CA 1
ATOM 1123 C C . LEU A 1 139 ? 1.795 9.919 -1.968 1.00 93.06 139 LEU A C 1
ATOM 1125 O O . LEU A 1 139 ? 0.637 9.755 -1.591 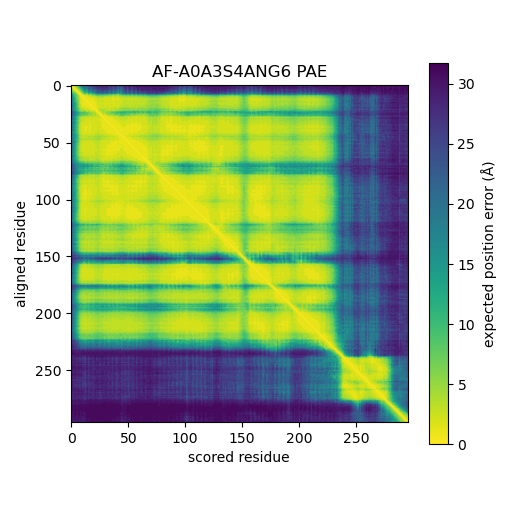1.00 93.06 139 LEU A O 1
ATOM 1129 N N . ASP A 1 140 ? 2.503 11.004 -1.659 1.00 88.69 140 ASP A N 1
ATOM 1130 C CA . ASP A 1 140 ? 2.020 12.051 -0.757 1.00 88.69 140 ASP A CA 1
ATOM 1131 C C . ASP A 1 140 ? 0.735 12.718 -1.280 1.00 88.69 140 ASP A C 1
ATOM 1133 O O . ASP A 1 140 ? -0.209 12.902 -0.512 1.00 88.69 140 ASP A O 1
ATOM 1137 N N . GLU A 1 141 ? 0.656 13.016 -2.581 1.00 87.69 141 GLU A N 1
ATOM 1138 C CA . GLU A 1 141 ? -0.532 13.604 -3.218 1.00 87.69 141 GLU A CA 1
ATOM 1139 C C . GLU A 1 141 ? -1.762 12.701 -3.070 1.00 87.69 141 GLU A C 1
ATOM 1141 O O . GLU A 1 141 ? -2.803 13.152 -2.596 1.00 87.69 141 GLU A O 1
ATOM 1146 N N . VAL A 1 142 ? -1.628 11.406 -3.373 1.00 91.12 142 VAL A N 1
ATOM 1147 C CA . VAL A 1 142 ? -2.739 10.453 -3.238 1.00 91.12 142 VAL A CA 1
ATOM 1148 C C . VAL A 1 142 ? -3.100 10.248 -1.770 1.00 91.12 142 VAL A C 1
ATOM 1150 O O . VAL A 1 142 ? -4.272 10.252 -1.412 1.00 91.12 142 VAL A O 1
ATOM 1153 N N . THR A 1 143 ? -2.118 10.104 -0.879 1.00 89.44 143 THR A N 1
ATOM 1154 C CA . THR A 1 143 ? -2.405 9.884 0.548 1.00 89.44 143 THR A CA 1
ATOM 1155 C C . THR A 1 143 ? -3.172 11.047 1.174 1.00 89.44 143 THR A C 1
ATOM 1157 O O . THR A 1 143 ? -4.045 10.805 2.008 1.00 89.44 143 THR A O 1
ATOM 1160 N N . TYR A 1 144 ? -2.905 12.284 0.744 1.00 85.25 144 TYR A N 1
ATOM 1161 C CA . TYR A 1 144 ? -3.606 13.473 1.220 1.00 85.25 144 TYR A CA 1
ATOM 1162 C C . TYR A 1 144 ? -5.115 13.404 0.955 1.00 85.25 144 TYR A C 1
ATOM 1164 O O . TYR A 1 144 ? -5.907 13.702 1.851 1.00 85.25 144 TYR A O 1
ATOM 1172 N N . ASP A 1 145 ? -5.513 12.945 -0.233 1.00 84.69 145 ASP A N 1
ATOM 1173 C CA . ASP A 1 145 ? -6.925 12.823 -0.615 1.00 84.69 145 ASP A CA 1
ATOM 1174 C C . ASP A 1 145 ? -7.670 11.761 0.213 1.00 84.69 145 ASP A C 1
ATOM 1176 O O . ASP A 1 145 ? -8.885 11.845 0.408 1.00 84.69 145 ASP A O 1
ATOM 1180 N N . TYR A 1 146 ? -6.941 10.775 0.742 1.00 86.56 146 TYR A N 1
ATOM 1181 C CA . TYR A 1 146 ? -7.503 9.645 1.481 1.00 86.56 146 TYR A CA 1
ATOM 1182 C C . TYR A 1 146 ? -7.446 9.803 3.007 1.00 86.56 146 TYR A C 1
ATOM 1184 O O . TYR A 1 146 ? -8.310 9.264 3.704 1.00 86.56 146 TYR A O 1
ATOM 1192 N N . TRP A 1 147 ? -6.468 10.542 3.540 1.00 79.19 147 TRP A N 1
ATOM 1193 C CA . TRP A 1 147 ? -6.194 10.637 4.980 1.00 79.19 147 TRP A CA 1
ATOM 1194 C C . TRP A 1 147 ? -7.313 11.304 5.801 1.00 79.19 147 TRP A C 1
ATOM 1196 O O . TRP A 1 147 ? -7.333 11.163 7.016 1.00 79.19 147 TRP A O 1
ATOM 1206 N N . ASN A 1 148 ? -8.279 11.991 5.179 1.00 72.19 148 ASN A N 1
ATOM 1207 C CA . ASN A 1 148 ? -9.379 12.624 5.915 1.00 72.19 148 ASN A CA 1
ATOM 1208 C C . ASN A 1 148 ? -10.793 12.329 5.368 1.00 72.19 148 ASN A C 1
ATOM 1210 O O . ASN A 1 148 ? -11.718 13.141 5.434 1.00 72.19 148 ASN A O 1
ATOM 1214 N N . ALA A 1 149 ? -10.996 11.139 4.805 1.00 65.12 149 ALA A N 1
ATOM 1215 C CA . ALA A 1 149 ? -12.298 10.754 4.254 1.00 65.12 149 ALA A CA 1
ATOM 1216 C C . ALA A 1 149 ? -13.334 10.307 5.320 1.00 65.12 149 ALA A C 1
ATOM 1218 O O . ALA A 1 149 ? -14.498 10.057 4.991 1.00 65.12 149 ALA A O 1
ATOM 1219 N N . MET A 1 150 ? -12.933 10.194 6.595 1.00 60.12 150 MET A N 1
ATOM 1220 C CA . MET A 1 150 ? -13.672 9.478 7.649 1.00 60.12 150 MET A CA 1
ATOM 1221 C C . MET A 1 150 ? -14.648 10.298 8.498 1.00 60.12 150 MET A C 1
ATOM 1223 O O . MET A 1 150 ? -15.499 9.706 9.161 1.00 60.12 150 MET A O 1
ATOM 1227 N N . HIS A 1 151 ? -14.587 11.630 8.496 1.00 59.44 151 HIS A N 1
ATOM 1228 C CA . HIS A 1 151 ? -15.322 12.434 9.485 1.00 59.44 151 HIS A CA 1
ATOM 1229 C C . HIS A 1 151 ? -16.864 12.496 9.309 1.00 59.44 151 HIS A C 1
ATOM 1231 O O . HIS A 1 151 ? -17.512 13.293 9.985 1.00 59.44 151 HIS A O 1
ATOM 1237 N N . TYR A 1 152 ? -17.491 11.663 8.458 1.00 51.28 152 TYR A N 1
ATOM 1238 C CA . TYR A 1 152 ? -18.953 11.666 8.251 1.00 51.28 152 TYR A CA 1
ATOM 1239 C C . TYR A 1 152 ? -19.580 10.254 8.137 1.00 51.28 152 TYR A C 1
ATOM 1241 O O . TYR A 1 152 ? -19.262 9.486 7.223 1.00 51.28 152 TYR A O 1
ATOM 1249 N N . ASP A 1 153 ? -20.510 9.972 9.064 1.00 52.59 153 ASP A N 1
ATOM 1250 C CA . ASP A 1 153 ? -21.211 8.711 9.394 1.00 52.59 153 ASP A CA 1
ATOM 1251 C C . ASP A 1 153 ? -21.767 7.890 8.205 1.00 52.59 153 ASP A C 1
ATOM 1253 O O . ASP A 1 153 ? -22.755 8.266 7.572 1.00 52.59 153 ASP A O 1
ATOM 1257 N N . ALA A 1 154 ? -21.211 6.691 7.981 1.00 57.16 154 ALA A N 1
ATOM 1258 C CA . ALA A 1 154 ? -21.929 5.516 7.459 1.00 57.16 154 ALA A CA 1
ATOM 1259 C C . ALA A 1 154 ? -21.127 4.221 7.717 1.00 57.16 154 ALA A C 1
ATOM 1261 O O . ALA A 1 154 ? -19.905 4.209 7.595 1.00 57.16 154 ALA A O 1
ATOM 1262 N N . LYS A 1 155 ? -21.797 3.091 8.002 1.00 57.22 155 LYS A N 1
ATOM 1263 C CA . LYS A 1 155 ? -21.141 1.790 8.278 1.00 57.22 155 LYS A CA 1
ATOM 1264 C C . LYS A 1 155 ? -20.233 1.297 7.145 1.00 57.22 155 LYS A C 1
ATOM 1266 O O . LYS A 1 155 ? -19.143 0.799 7.420 1.00 57.22 155 LYS A O 1
ATOM 1271 N N . ASP A 1 156 ? -20.652 1.465 5.892 1.00 61.44 156 ASP A N 1
ATOM 1272 C CA . ASP A 1 156 ? -19.836 1.087 4.730 1.00 61.44 156 ASP A CA 1
ATOM 1273 C C . ASP A 1 156 ? -18.574 1.956 4.614 1.00 61.44 156 ASP A C 1
ATOM 1275 O O . ASP A 1 156 ? -17.533 1.486 4.154 1.00 61.44 156 ASP A O 1
ATOM 1279 N N . ARG A 1 157 ? -18.621 3.194 5.127 1.00 75.00 157 ARG A N 1
ATOM 1280 C CA . ARG A 1 157 ? -17.444 4.065 5.210 1.00 75.00 157 ARG A CA 1
ATOM 1281 C C . ARG A 1 157 ? -16.461 3.593 6.272 1.00 75.00 157 ARG A C 1
ATOM 1283 O O . ARG A 1 157 ? -15.266 3.707 6.036 1.00 75.00 157 ARG A O 1
ATOM 1290 N N . CYS A 1 158 ? -16.911 2.995 7.378 1.00 83.38 158 CYS A N 1
ATOM 1291 C CA . CYS A 1 158 ? -16.004 2.487 8.410 1.00 83.38 158 CYS A CA 1
ATOM 1292 C C . CYS A 1 158 ? -15.108 1.351 7.894 1.00 83.38 158 CYS A C 1
ATOM 1294 O O . CYS A 1 158 ? -13.898 1.416 8.070 1.00 83.38 158 CYS A O 1
ATOM 1296 N N . ASN A 1 159 ? -15.665 0.338 7.219 1.00 86.19 159 ASN A N 1
ATOM 1297 C CA . ASN A 1 159 ? -14.869 -0.788 6.704 1.00 86.19 159 ASN A CA 1
ATOM 1298 C C . ASN A 1 159 ? -13.900 -0.360 5.592 1.00 86.19 159 ASN A C 1
ATOM 1300 O O . ASN A 1 159 ? -12.727 -0.743 5.609 1.00 86.19 159 ASN A O 1
ATOM 1304 N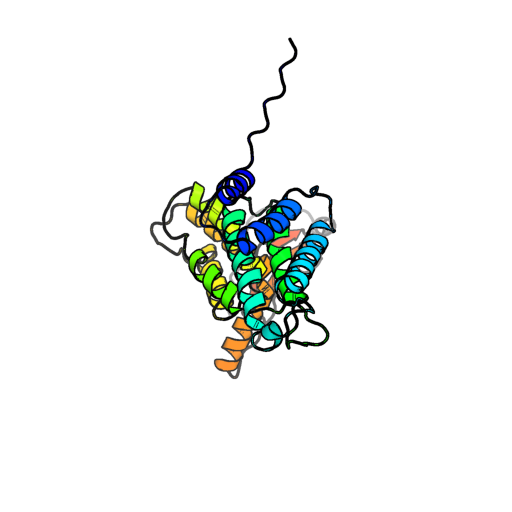 N . ARG A 1 160 ? -14.387 0.456 4.646 1.00 88.38 160 ARG A N 1
ATOM 1305 C CA . ARG A 1 160 ? -13.557 1.056 3.591 1.00 88.38 160 ARG A CA 1
ATOM 1306 C C . ARG A 1 160 ? -12.393 1.819 4.201 1.00 88.38 160 ARG A C 1
ATOM 1308 O O . ARG A 1 160 ? -11.249 1.623 3.814 1.00 88.38 160 ARG A O 1
ATOM 1315 N N . SER A 1 161 ? -12.677 2.627 5.208 1.00 88.25 161 SER A N 1
ATOM 1316 C CA . SER A 1 161 ? -11.663 3.475 5.804 1.00 88.25 161 SER A CA 1
ATOM 1317 C C . SER A 1 161 ? -10.700 2.717 6.696 1.00 88.25 161 SER A C 1
ATOM 1319 O O . SER A 1 161 ? -9.513 2.970 6.609 1.00 88.25 161 SER A O 1
ATOM 1321 N N . ILE A 1 162 ? -11.134 1.719 7.470 1.00 91.62 162 ILE A N 1
ATOM 1322 C CA . ILE A 1 162 ? -10.177 0.838 8.158 1.00 91.62 162 ILE A CA 1
ATOM 1323 C C . ILE A 1 162 ? -9.198 0.245 7.134 1.00 91.62 162 ILE A C 1
ATOM 1325 O O . ILE A 1 162 ? -7.996 0.221 7.381 1.00 91.62 162 ILE A O 1
ATOM 1329 N N . SER A 1 163 ? -9.683 -0.165 5.960 1.00 94.56 163 SER A N 1
ATOM 1330 C CA . SER A 1 163 ? -8.835 -0.706 4.891 1.00 94.56 163 SER A CA 1
ATOM 1331 C C . SER A 1 163 ? -7.882 0.346 4.313 1.00 94.56 163 SER A C 1
ATOM 1333 O O . SER A 1 163 ? -6.681 0.091 4.224 1.00 94.56 163 SER A O 1
ATOM 1335 N N . VAL A 1 164 ? -8.358 1.555 4.020 1.00 94.00 164 VAL A N 1
ATOM 1336 C CA . VAL A 1 164 ? -7.513 2.675 3.566 1.00 94.00 164 VAL A CA 1
ATOM 1337 C C . VAL A 1 164 ? -6.461 3.057 4.610 1.00 94.00 164 VAL A C 1
ATOM 1339 O O . VAL A 1 164 ? -5.276 3.112 4.303 1.00 94.00 164 VAL A O 1
ATOM 1342 N N . TYR A 1 165 ? -6.848 3.268 5.864 1.00 93.19 165 TYR A N 1
ATOM 1343 C CA . TYR A 1 165 ? -5.921 3.686 6.914 1.00 93.19 165 TYR A CA 1
ATOM 1344 C C . TYR A 1 165 ? -4.952 2.572 7.316 1.00 93.19 165 TYR A C 1
ATOM 1346 O O . TYR A 1 165 ? -3.822 2.850 7.701 1.00 93.19 165 TYR A O 1
ATOM 1354 N N . THR A 1 166 ? -5.330 1.300 7.153 1.00 95.75 166 THR A N 1
ATOM 1355 C CA . THR A 1 166 ? -4.367 0.196 7.271 1.00 95.75 166 THR A CA 1
ATOM 1356 C C . THR A 1 166 ? -3.299 0.283 6.184 1.00 95.75 166 THR A C 1
ATOM 1358 O O . THR A 1 166 ? -2.131 0.010 6.459 1.00 95.75 166 THR A O 1
ATOM 1361 N N . LEU A 1 167 ? -3.670 0.664 4.954 1.00 96.75 167 LEU A N 1
ATOM 1362 C CA . LEU A 1 167 ? -2.697 0.916 3.891 1.00 96.75 167 LEU A CA 1
ATOM 1363 C C . LEU A 1 167 ? -1.806 2.110 4.267 1.00 96.75 167 LEU A C 1
ATOM 1365 O O . LEU A 1 167 ? -0.590 1.957 4.261 1.00 96.75 167 LEU A O 1
ATOM 1369 N N . LEU A 1 168 ? -2.383 3.242 4.686 1.00 94.31 168 LEU A N 1
ATOM 1370 C CA . LEU A 1 168 ? -1.625 4.423 5.132 1.00 94.31 168 LEU A CA 1
ATOM 1371 C C . LEU A 1 168 ? -0.621 4.081 6.243 1.00 94.31 168 LEU A C 1
ATOM 1373 O O . LEU A 1 168 ? 0.561 4.405 6.132 1.00 94.31 168 LEU A O 1
ATOM 1377 N N . ALA A 1 169 ? -1.054 3.347 7.270 1.00 94.06 169 ALA A N 1
ATOM 1378 C CA . ALA A 1 169 ? -0.199 2.904 8.366 1.00 94.06 169 ALA A CA 1
ATOM 1379 C C . ALA A 1 16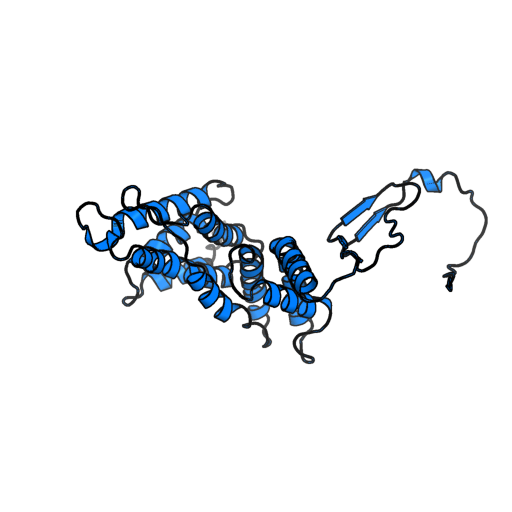9 ? 0.977 2.033 7.889 1.00 94.06 169 ALA A C 1
ATOM 1381 O O . ALA A 1 169 ? 2.092 2.163 8.390 1.00 9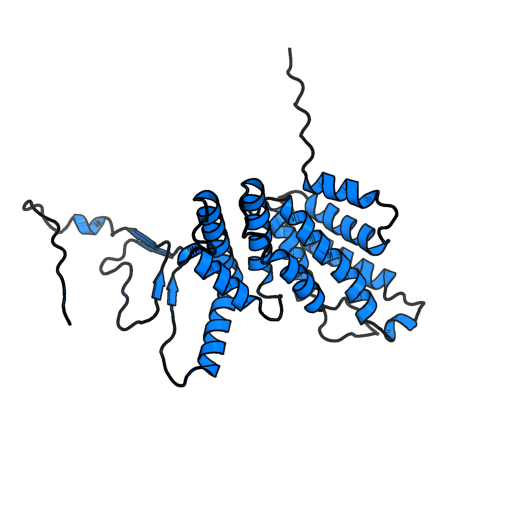4.06 169 ALA A O 1
ATOM 1382 N N . ARG A 1 170 ? 0.754 1.152 6.904 1.00 95.50 170 ARG A N 1
ATOM 1383 C CA . ARG A 1 170 ? 1.817 0.322 6.305 1.00 95.50 170 ARG A CA 1
ATOM 1384 C C . ARG A 1 170 ? 2.781 1.126 5.440 1.00 95.50 170 ARG A C 1
ATOM 1386 O O . ARG A 1 170 ? 3.960 0.791 5.396 1.00 95.50 170 ARG A O 1
ATOM 1393 N N . LEU A 1 171 ? 2.283 2.143 4.740 1.00 94.75 171 LEU A N 1
ATOM 1394 C CA . LEU A 1 171 ? 3.079 2.974 3.838 1.00 94.75 171 LEU A CA 1
ATOM 1395 C C . LEU A 1 171 ? 3.784 4.129 4.554 1.00 94.75 171 LEU A C 1
ATOM 1397 O O . LEU A 1 171 ? 4.692 4.717 3.977 1.00 94.75 171 LEU A O 1
ATOM 1401 N N . THR A 1 172 ? 3.440 4.414 5.813 1.00 91.44 172 THR A N 1
ATOM 1402 C CA . THR A 1 172 ? 4.035 5.505 6.603 1.00 91.44 172 THR A CA 1
ATOM 1403 C C . THR A 1 172 ? 5.575 5.564 6.528 1.00 91.44 172 THR A C 1
ATOM 1405 O O . THR A 1 172 ? 6.096 6.665 6.379 1.00 91.44 172 THR A O 1
ATOM 1408 N N . PRO A 1 173 ? 6.336 4.443 6.536 1.00 88.06 173 PRO A N 1
ATOM 1409 C CA . PRO A 1 173 ? 7.800 4.483 6.409 1.00 88.06 173 PRO A CA 1
ATOM 1410 C C . PRO A 1 173 ? 8.342 5.044 5.085 1.00 88.06 173 PRO A C 1
ATOM 1412 O O . PRO A 1 173 ? 9.510 5.424 5.024 1.00 88.06 173 PRO A O 1
ATOM 1415 N N . ILE A 1 174 ? 7.533 5.041 4.022 1.00 90.06 174 ILE A N 1
ATOM 1416 C CA . ILE A 1 174 ? 7.924 5.484 2.675 1.00 90.06 174 ILE A CA 1
ATOM 1417 C C . ILE A 1 174 ? 7.190 6.748 2.217 1.00 90.06 174 ILE A C 1
ATOM 1419 O O . ILE A 1 174 ? 7.495 7.274 1.145 1.00 90.06 174 ILE A O 1
ATOM 1423 N N . MET A 1 175 ? 6.232 7.219 3.017 1.00 87.56 175 MET A N 1
ATOM 1424 C CA . MET A 1 175 ? 5.554 8.496 2.825 1.00 87.56 175 MET A CA 1
ATOM 1425 C C . MET A 1 175 ? 6.484 9.642 3.230 1.00 87.56 175 MET A C 1
ATOM 1427 O O . MET A 1 175 ? 7.218 9.543 4.216 1.00 87.56 175 MET A O 1
ATOM 1431 N N . GLY A 1 176 ? 6.447 10.734 2.476 1.00 75.00 176 GLY A N 1
ATOM 1432 C CA . GLY A 1 176 ? 7.125 11.972 2.828 1.00 75.00 176 GLY A CA 1
ATOM 1433 C C . GLY A 1 176 ? 6.284 12.861 3.751 1.00 75.00 176 GLY A C 1
ATOM 1434 O O . GLY A 1 176 ? 5.196 12.512 4.213 1.00 75.00 176 GLY A O 1
ATOM 1435 N N . GLY A 1 177 ? 6.802 14.061 4.024 1.00 70.06 177 GLY A N 1
ATOM 1436 C CA . GLY A 1 177 ? 6.016 15.164 4.577 1.00 70.06 177 GLY A CA 1
ATOM 1437 C C . GLY A 1 177 ? 5.455 14.947 5.990 1.00 70.06 177 GLY A C 1
ATOM 1438 O O . GLY A 1 177 ? 6.201 14.715 6.933 1.00 70.06 177 GLY A O 1
ATOM 1439 N N . LYS A 1 178 ? 4.135 15.146 6.131 1.00 68.25 178 LYS A N 1
ATOM 1440 C CA . LYS A 1 178 ? 3.367 15.197 7.395 1.00 68.25 178 LYS A CA 1
ATOM 1441 C C . LYS A 1 178 ? 2.853 13.826 7.860 1.00 68.25 178 LYS A C 1
ATOM 1443 O O . LYS A 1 178 ? 1.998 13.769 8.742 1.00 68.25 178 LYS A O 1
ATOM 1448 N N . SER A 1 179 ? 3.330 12.745 7.254 1.00 75.44 179 SER A N 1
ATOM 1449 C CA . SER A 1 179 ? 2.778 11.398 7.410 1.00 75.44 179 SER A CA 1
ATOM 1450 C C . SER A 1 179 ? 2.765 10.887 8.851 1.00 75.44 179 SER A C 1
ATOM 1452 O O . SER A 1 179 ? 1.788 10.258 9.256 1.00 75.44 179 SER A O 1
ATOM 1454 N N . GLY A 1 180 ? 3.785 11.178 9.659 1.00 75.12 180 GLY A N 1
ATOM 1455 C CA . GLY A 1 180 ? 3.730 10.800 11.065 1.00 75.12 180 GLY A CA 1
ATOM 1456 C C . GLY A 1 180 ? 2.835 11.738 11.879 1.00 75.12 180 GLY A C 1
ATOM 1457 O O . GLY A 1 180 ? 2.082 11.240 12.707 1.00 75.12 180 GLY A O 1
ATOM 1458 N N . SER A 1 181 ? 2.778 13.043 11.576 1.00 80.38 181 SER A N 1
ATOM 1459 C CA . SER A 1 181 ? 1.845 13.955 12.264 1.00 80.38 181 SER A CA 1
ATOM 1460 C C . SER A 1 181 ? 0.385 13.523 12.078 1.00 80.38 181 SER A C 1
ATOM 1462 O O . SER A 1 181 ? -0.416 13.594 13.005 1.00 80.38 181 SER A O 1
ATOM 1464 N N . TRP A 1 182 ? 0.073 12.993 10.897 1.00 84.38 182 TRP A N 1
ATOM 1465 C CA . TRP A 1 182 ? -1.194 12.360 10.554 1.00 84.38 182 TRP A CA 1
ATOM 1466 C C . TRP A 1 182 ? -1.448 11.095 11.366 1.00 84.38 182 TRP A C 1
ATOM 1468 O O . TRP A 1 182 ? -2.480 10.982 12.023 1.00 84.38 182 TRP A O 1
ATOM 1478 N N . ALA A 1 183 ? -0.469 10.190 11.401 1.00 85.25 183 ALA A N 1
ATOM 1479 C CA . ALA A 1 183 ? -0.544 8.984 12.213 1.00 85.25 183 ALA A CA 1
ATOM 1480 C C . ALA A 1 183 ? -0.719 9.298 13.713 1.00 85.25 183 ALA A C 1
ATOM 1482 O O . ALA A 1 183 ? -1.475 8.613 14.397 1.00 85.25 183 ALA A O 1
ATOM 1483 N N . VAL A 1 184 ? -0.060 10.342 14.232 1.00 83.94 184 VAL A N 1
ATOM 1484 C CA . VAL A 1 184 ? -0.235 10.822 15.612 1.00 83.94 184 VAL A CA 1
ATOM 1485 C C . VAL A 1 184 ? -1.665 11.311 15.826 1.00 83.94 184 VAL A C 1
ATOM 1487 O O . VAL A 1 184 ? -2.293 10.894 16.798 1.00 83.94 184 VAL A O 1
ATOM 1490 N N . THR A 1 185 ? -2.190 12.153 14.929 1.00 84.75 185 THR A N 1
ATOM 1491 C CA . THR A 1 185 ? -3.580 12.628 14.994 1.00 84.75 185 THR A CA 1
ATOM 1492 C C . THR A 1 185 ? -4.560 11.460 15.049 1.00 84.75 185 THR A C 1
ATOM 1494 O O . THR A 1 185 ? -5.364 11.403 15.973 1.00 84.75 185 THR A O 1
ATOM 1497 N N . ASP A 1 186 ? -4.441 10.478 14.156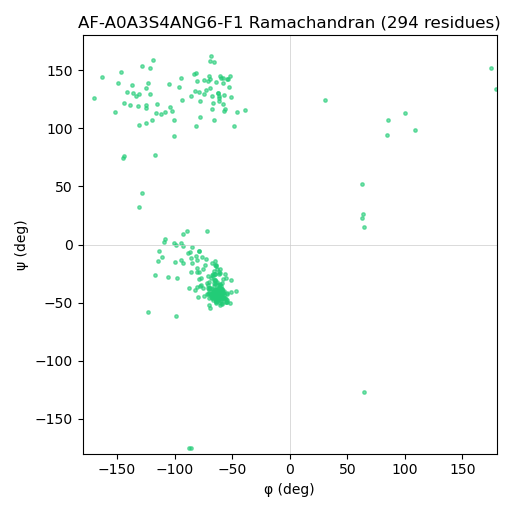 1.00 87.25 186 ASP A N 1
ATOM 1498 C CA . ASP A 1 186 ? -5.357 9.331 14.117 1.00 87.25 186 ASP A CA 1
ATOM 1499 C C . ASP A 1 186 ? -5.257 8.436 15.363 1.00 87.25 186 ASP A C 1
ATOM 1501 O O . ASP A 1 186 ? -6.250 7.856 15.813 1.00 87.25 186 ASP A O 1
ATOM 1505 N N . VAL A 1 187 ? -4.060 8.314 15.949 1.00 87.56 187 VAL A N 1
ATOM 1506 C CA . VAL A 1 187 ? -3.861 7.580 17.206 1.00 87.56 187 VAL A CA 1
ATOM 1507 C C . VAL A 1 187 ? -4.545 8.295 18.370 1.00 87.56 187 VAL A C 1
ATOM 1509 O O . VAL A 1 187 ? -5.248 7.643 19.145 1.00 87.56 187 VAL A O 1
ATOM 1512 N N . VAL A 1 188 ? -4.374 9.614 18.484 1.00 85.06 188 VAL A N 1
ATOM 1513 C CA . VAL A 1 188 ? -5.036 10.427 19.518 1.00 85.06 188 VAL A CA 1
ATOM 1514 C C . VAL A 1 188 ? -6.551 10.381 19.334 1.00 85.06 188 VAL A C 1
ATOM 1516 O O . VAL A 1 188 ? -7.277 10.132 20.297 1.00 85.06 188 VAL A O 1
ATOM 1519 N N . GLU A 1 189 ? -7.034 10.528 18.101 1.00 82.81 189 GLU A N 1
ATOM 1520 C CA . GLU A 1 189 ? -8.468 10.529 17.813 1.00 82.81 189 GLU A CA 1
ATOM 1521 C C . GLU A 1 189 ? -9.141 9.181 18.092 1.00 82.81 189 GLU A C 1
ATOM 1523 O O . GLU A 1 189 ? -10.287 9.123 18.547 1.00 82.81 189 GLU A O 1
ATOM 1528 N N . GLY A 1 190 ? -8.428 8.081 17.842 1.00 84.44 190 GLY A N 1
ATOM 1529 C CA . GLY A 1 190 ? -8.935 6.733 18.076 1.00 84.44 190 GLY A CA 1
ATOM 1530 C C . GLY A 1 190 ? -8.856 6.254 19.526 1.00 84.44 190 GLY A C 1
ATOM 1531 O O . GLY A 1 190 ? -9.609 5.347 19.888 1.00 84.44 190 GLY A O 1
ATOM 1532 N N . LEU A 1 191 ? -7.959 6.811 20.350 1.00 84.81 191 LEU A N 1
ATOM 1533 C CA . LEU A 1 191 ? -7.689 6.310 21.708 1.00 84.81 191 LEU A CA 1
ATOM 1534 C C . LEU A 1 191 ? -8.016 7.296 22.836 1.00 84.81 191 LEU A C 1
ATOM 1536 O O . LEU A 1 191 ? -8.279 6.845 23.952 1.00 84.81 191 LEU A O 1
ATOM 1540 N N . GLU A 1 192 ? -7.998 8.603 22.577 1.00 80.25 192 GLU A N 1
ATOM 1541 C CA . GLU A 1 192 ? -8.110 9.635 23.615 1.00 80.25 192 GLU A CA 1
ATOM 1542 C C . GLU A 1 192 ? -9.289 10.583 23.373 1.00 80.25 192 GLU A C 1
ATOM 1544 O O . GLU A 1 192 ? -10.176 10.692 24.224 1.00 80.25 192 GLU A O 1
ATOM 1549 N N . GLU A 1 193 ? -9.318 11.253 22.219 1.00 78.25 193 GLU A N 1
ATOM 1550 C CA . GLU A 1 193 ? -10.229 12.369 21.949 1.00 78.25 193 GLU A CA 1
ATOM 1551 C C . GLU A 1 193 ? -10.936 12.193 20.602 1.00 78.25 193 GLU A C 1
ATOM 1553 O O . GLU A 1 193 ? -10.342 12.483 19.572 1.00 78.25 193 GLU A O 1
ATOM 1558 N N . PRO A 1 194 ? -12.212 11.769 20.562 1.00 75.19 194 PRO A N 1
ATOM 1559 C CA . PRO A 1 194 ? -12.911 11.568 19.299 1.00 75.19 194 PRO A CA 1
ATOM 1560 C C . PRO A 1 194 ? -12.847 12.795 18.386 1.00 75.19 194 PRO A C 1
ATOM 1562 O O . PRO A 1 194 ? -13.158 13.904 18.824 1.00 75.19 194 PRO A O 1
ATOM 1565 N N . ALA A 1 195 ? -12.571 12.568 17.100 1.00 69.19 195 ALA A N 1
ATOM 1566 C CA . ALA A 1 195 ? -12.507 13.609 16.068 1.00 69.19 195 ALA A CA 1
ATOM 1567 C C . ALA A 1 195 ? -13.746 14.527 16.030 1.00 69.19 195 ALA A C 1
ATOM 1569 O O . ALA A 1 195 ? -13.676 15.700 15.666 1.00 69.19 195 ALA A O 1
ATOM 1570 N N . SER A 1 196 ? -14.910 13.981 16.399 1.00 75.25 196 SER A N 1
ATOM 1571 C CA . SER A 1 196 ? -16.167 14.716 16.513 1.00 75.25 196 SER A CA 1
ATOM 1572 C C . SER A 1 196 ? -16.932 14.311 17.777 1.00 75.25 196 SER A C 1
ATOM 1574 O O . SER A 1 196 ? -17.063 13.108 18.041 1.00 75.25 196 SER A O 1
ATOM 1576 N N . PRO A 1 197 ? -17.517 15.272 18.522 1.00 73.19 197 PRO A N 1
ATOM 1577 C CA . PRO A 1 197 ? -18.370 14.981 19.676 1.00 73.19 197 PRO A CA 1
ATOM 1578 C C . PRO A 1 197 ? -19.659 14.230 19.302 1.00 73.19 197 PRO A C 1
ATOM 1580 O O . PRO A 1 197 ? -20.258 13.597 20.168 1.00 73.19 197 PRO A O 1
ATOM 1583 N N . ASP A 1 198 ? -20.060 14.261 18.027 1.00 75.62 198 ASP A N 1
ATOM 1584 C CA . ASP A 1 198 ? -21.260 13.588 17.512 1.00 75.62 198 ASP A CA 1
ATOM 1585 C C . ASP A 1 198 ? -20.967 12.174 16.964 1.00 75.62 198 ASP A C 1
ATOM 1587 O O . ASP A 1 198 ? -21.833 11.549 16.350 1.00 75.62 198 ASP A O 1
ATOM 1591 N N . SER A 1 199 ? -19.752 11.651 17.168 1.00 78.19 199 SER A N 1
ATOM 1592 C CA . SER A 1 199 ? -19.340 10.342 16.643 1.00 78.19 199 SER A CA 1
ATOM 1593 C C . SER A 1 199 ? -20.199 9.201 17.195 1.00 78.19 199 SER A C 1
ATOM 1595 O O . SER A 1 199 ? -20.328 9.016 18.408 1.00 78.19 199 SER A O 1
ATOM 1597 N N . THR A 1 200 ? -20.742 8.366 16.307 1.00 83.19 200 THR A N 1
ATOM 1598 C CA . THR A 1 200 ? -21.475 7.161 16.717 1.00 83.19 200 THR A CA 1
ATOM 1599 C C . THR A 1 200 ? -20.536 6.109 17.332 1.00 83.19 200 THR A C 1
ATOM 1601 O O . THR A 1 200 ? -19.347 6.073 17.009 1.00 83.19 200 THR A O 1
ATOM 1604 N N . PRO A 1 201 ? -21.038 5.162 18.157 1.00 85.75 201 PRO A N 1
ATOM 1605 C CA . PRO A 1 201 ? -20.212 4.074 18.696 1.00 85.75 201 PRO A CA 1
ATOM 1606 C C . PRO A 1 201 ? -19.495 3.242 17.624 1.00 85.75 201 PRO A C 1
ATOM 1608 O O . PRO A 1 201 ? -18.424 2.693 17.863 1.00 85.75 201 PRO A O 1
ATOM 1611 N N . LEU A 1 202 ? -20.085 3.141 16.430 1.00 83.56 202 LEU A N 1
ATOM 1612 C CA . LEU A 1 202 ? -19.471 2.455 15.300 1.00 83.56 202 LEU A CA 1
ATOM 1613 C C . LEU A 1 202 ? -18.241 3.209 14.776 1.00 83.56 202 LEU A C 1
ATOM 1615 O O . LEU A 1 202 ? -17.217 2.577 14.523 1.00 83.56 202 LEU A O 1
ATOM 1619 N N . VAL A 1 203 ? -18.336 4.535 14.650 1.00 82.25 203 VAL A N 1
ATOM 1620 C CA . VAL A 1 203 ? -17.221 5.399 14.237 1.00 82.25 203 VAL A CA 1
ATOM 1621 C C . VAL A 1 203 ? -16.094 5.347 15.263 1.00 82.25 203 VAL A C 1
ATOM 1623 O O . VAL A 1 203 ? -14.948 5.145 14.878 1.00 82.25 203 VAL A O 1
ATOM 1626 N N . LEU A 1 204 ? -16.415 5.411 16.559 1.00 84.75 204 LEU A N 1
ATOM 1627 C CA . LEU A 1 204 ? -15.420 5.294 17.634 1.00 84.75 204 LEU A CA 1
ATOM 1628 C C . LEU A 1 204 ? -14.671 3.954 17.587 1.00 84.75 204 LEU A C 1
ATOM 1630 O O . LEU A 1 204 ? -13.448 3.919 17.695 1.00 84.75 204 LEU A O 1
ATOM 1634 N N . ASN A 1 205 ? -15.384 2.847 17.360 1.00 87.81 205 ASN A N 1
ATOM 1635 C CA . ASN A 1 205 ? -14.749 1.537 17.211 1.00 87.81 205 ASN A CA 1
ATOM 1636 C C . ASN A 1 205 ? -13.843 1.473 15.974 1.00 87.81 205 ASN A C 1
ATOM 1638 O O . ASN A 1 205 ? -12.766 0.887 16.035 1.00 87.81 205 ASN A O 1
ATOM 1642 N N . ALA A 1 206 ? -14.266 2.063 14.854 1.00 87.25 206 ALA A N 1
ATOM 1643 C CA . ALA A 1 206 ? -13.446 2.112 13.649 1.00 87.25 206 ALA A CA 1
ATOM 1644 C C . ALA A 1 206 ? -12.177 2.952 13.861 1.00 87.25 206 ALA A C 1
ATOM 1646 O O . ALA A 1 206 ? -11.096 2.508 13.482 1.00 87.25 206 ALA A O 1
ATOM 1647 N N . ALA A 1 207 ? -12.295 4.106 14.523 1.00 87.12 207 ALA A N 1
ATOM 1648 C CA . ALA A 1 207 ? -11.167 4.961 14.881 1.00 87.12 207 ALA A CA 1
ATOM 1649 C C . ALA A 1 207 ? -10.171 4.231 15.798 1.00 87.12 207 ALA A C 1
ATOM 1651 O O . ALA A 1 207 ? -8.971 4.245 15.541 1.00 87.12 207 ALA A O 1
ATOM 1652 N N . ALA A 1 208 ? -10.658 3.487 16.796 1.00 89.50 208 ALA A N 1
ATOM 1653 C CA . ALA A 1 208 ? -9.802 2.659 17.643 1.00 89.50 208 ALA A CA 1
ATOM 1654 C C . ALA A 1 208 ? -9.057 1.578 16.837 1.00 89.50 208 ALA A C 1
ATOM 1656 O O . ALA A 1 208 ? -7.862 1.362 17.040 1.00 89.50 208 ALA A O 1
ATOM 1657 N N . VAL A 1 209 ? -9.722 0.917 15.879 1.00 91.44 209 VAL A N 1
ATOM 1658 C CA . VAL A 1 209 ? -9.053 -0.047 14.987 1.00 91.44 209 VAL A CA 1
ATOM 1659 C C . VAL A 1 209 ? -7.980 0.648 14.150 1.00 91.44 209 VAL A C 1
ATOM 1661 O O . VAL A 1 209 ? -6.868 0.133 14.070 1.00 91.44 209 VAL A O 1
ATOM 1664 N N . ILE A 1 210 ? -8.265 1.819 13.583 1.00 91.19 210 ILE A N 1
ATOM 1665 C CA . ILE A 1 210 ? -7.300 2.611 12.808 1.00 91.19 210 ILE A CA 1
ATOM 1666 C C . ILE A 1 210 ? -6.071 2.965 13.649 1.00 91.19 210 ILE A C 1
ATOM 1668 O O . ILE A 1 210 ? -4.949 2.655 13.242 1.00 91.19 210 ILE A O 1
ATOM 1672 N N . ALA A 1 211 ? -6.274 3.500 14.854 1.00 90.69 211 ALA A N 1
ATOM 1673 C CA . ALA A 1 211 ? -5.192 3.810 15.782 1.00 90.69 211 ALA A CA 1
ATOM 1674 C C . ALA A 1 211 ? -4.307 2.582 16.048 1.00 90.69 211 ALA A C 1
ATOM 1676 O O . ALA A 1 211 ? -3.080 2.668 15.999 1.00 90.69 211 ALA A O 1
ATOM 1677 N N . THR A 1 212 ? -4.906 1.399 16.243 1.00 91.81 212 THR A N 1
ATOM 1678 C CA . THR A 1 212 ? -4.121 0.167 16.437 1.00 91.81 212 THR A CA 1
ATOM 1679 C C . THR A 1 212 ? -3.295 -0.223 15.209 1.00 91.81 212 THR A C 1
ATOM 1681 O O . THR A 1 212 ? -2.211 -0.785 15.377 1.00 91.81 212 THR A O 1
ATOM 1684 N N . GLN A 1 213 ? -3.745 0.088 13.987 1.00 93.31 213 GLN A N 1
ATOM 1685 C CA . GLN A 1 213 ? -2.954 -0.177 12.781 1.00 93.31 213 GLN A CA 1
ATOM 1686 C C . GLN A 1 213 ? -1.735 0.740 12.700 1.00 93.31 213 GLN A C 1
ATOM 1688 O O . GLN A 1 213 ? -0.645 0.252 12.405 1.00 93.31 213 GLN A O 1
ATOM 1693 N N . PHE A 1 214 ? -1.878 2.030 13.022 1.00 91.19 214 PHE A N 1
ATOM 1694 C CA . PHE A 1 214 ? -0.737 2.950 13.081 1.00 91.19 214 PHE A CA 1
ATOM 1695 C C . PHE A 1 214 ? 0.260 2.561 14.160 1.00 91.19 214 PHE A C 1
ATOM 1697 O O . PHE A 1 214 ? 1.454 2.486 13.886 1.00 91.19 214 PHE A O 1
ATOM 1704 N N . VAL A 1 215 ? -0.207 2.210 15.357 1.00 89.06 215 VAL A N 1
ATOM 1705 C CA . VAL A 1 215 ? 0.689 1.705 16.404 1.00 89.06 215 VAL A CA 1
ATOM 1706 C C . VAL A 1 215 ? 1.442 0.458 15.925 1.00 89.06 215 VAL A C 1
ATOM 1708 O O . VAL A 1 215 ? 2.644 0.332 16.155 1.00 89.06 215 VAL A O 1
ATOM 1711 N N . ARG A 1 216 ? 0.759 -0.455 15.223 1.00 88.62 216 ARG A N 1
ATOM 1712 C CA . ARG A 1 216 ? 1.346 -1.708 14.733 1.00 88.62 216 ARG A CA 1
ATOM 1713 C C . ARG A 1 216 ? 2.363 -1.510 13.609 1.00 88.62 216 ARG A C 1
ATOM 1715 O O . ARG A 1 216 ? 3.391 -2.181 13.621 1.00 88.62 216 ARG A O 1
ATOM 1722 N N . PHE A 1 217 ? 2.050 -0.686 12.613 1.00 89.56 217 PHE A N 1
ATOM 1723 C CA . PHE A 1 217 ? 2.825 -0.602 11.369 1.00 89.56 217 PHE A CA 1
ATOM 1724 C C . PHE A 1 217 ? 3.693 0.654 11.266 1.00 89.56 217 PHE A C 1
ATOM 1726 O O . PHE A 1 217 ? 4.750 0.603 10.646 1.00 89.56 217 PHE A O 1
ATOM 1733 N N . ALA A 1 218 ? 3.292 1.745 11.916 1.00 86.94 218 ALA A N 1
ATOM 1734 C CA . ALA A 1 218 ? 3.994 3.025 11.904 1.00 86.94 218 ALA A CA 1
ATOM 1735 C C . ALA A 1 218 ? 4.690 3.347 13.238 1.00 86.94 218 ALA A C 1
ATOM 1737 O O . ALA A 1 218 ? 5.272 4.420 13.373 1.00 86.94 218 ALA A O 1
ATOM 1738 N N . GLY A 1 219 ? 4.676 2.432 14.217 1.00 83.38 219 GLY A N 1
ATOM 1739 C CA . GLY A 1 219 ? 5.231 2.659 15.557 1.00 83.38 219 GLY A CA 1
ATOM 1740 C C . GLY A 1 219 ? 6.668 3.194 15.562 1.00 83.38 219 GLY A C 1
ATOM 1741 O O . GLY A 1 219 ? 6.977 4.113 16.316 1.00 83.38 219 GLY A O 1
ATOM 1742 N N . GLU A 1 220 ? 7.539 2.691 14.683 1.00 79.94 220 GLU A N 1
ATOM 1743 C CA . GLU A 1 220 ? 8.913 3.202 14.569 1.00 79.94 220 GLU A CA 1
ATOM 1744 C C . GLU A 1 220 ? 8.973 4.651 14.066 1.00 79.94 220 GLU A C 1
ATOM 1746 O O . GLU A 1 220 ? 9.784 5.435 14.558 1.00 79.94 220 GLU A O 1
ATOM 1751 N N . VAL A 1 221 ? 8.116 5.021 13.109 1.00 79.69 221 VAL A N 1
ATOM 1752 C CA . VAL A 1 221 ? 8.036 6.394 12.587 1.00 79.69 221 VAL A CA 1
ATOM 1753 C C . VAL A 1 221 ? 7.482 7.332 13.658 1.00 79.69 221 VAL A C 1
ATOM 1755 O O . VAL A 1 221 ? 8.062 8.389 13.892 1.00 79.69 221 VAL A O 1
ATOM 1758 N N . LEU A 1 222 ? 6.443 6.904 14.381 1.00 76.19 222 LEU A N 1
ATOM 1759 C CA . LEU A 1 222 ? 5.856 7.649 15.500 1.00 76.19 222 LEU A CA 1
ATOM 1760 C C . LEU A 1 222 ? 6.888 7.946 16.600 1.00 76.19 222 LEU A C 1
ATOM 1762 O O . LEU A 1 222 ? 6.938 9.055 17.132 1.00 76.19 222 LEU A O 1
ATOM 1766 N N . VAL A 1 223 ? 7.750 6.975 16.926 1.00 75.19 223 VAL A N 1
ATOM 1767 C CA . VAL A 1 223 ? 8.846 7.182 17.887 1.00 75.19 223 VAL A CA 1
ATOM 1768 C C . VAL A 1 223 ? 9.860 8.195 17.355 1.00 75.19 223 VAL A C 1
ATOM 1770 O O . VAL A 1 223 ? 10.277 9.079 18.103 1.00 75.19 223 VAL A O 1
ATOM 1773 N N . ARG A 1 224 ? 10.244 8.106 16.076 1.00 71.06 224 ARG A N 1
ATOM 1774 C CA . ARG A 1 224 ? 11.210 9.038 15.470 1.00 71.06 224 ARG A CA 1
ATOM 1775 C C . ARG A 1 224 ? 10.695 10.471 15.436 1.00 71.06 224 ARG A C 1
ATOM 1777 O O . ARG A 1 224 ? 11.445 11.367 15.808 1.00 71.06 224 ARG A O 1
ATOM 1784 N N . GLU A 1 225 ? 9.440 10.698 15.057 1.00 66.75 225 GLU A N 1
ATOM 1785 C CA . GLU A 1 225 ? 8.871 12.050 15.065 1.00 66.75 225 GLU A CA 1
ATOM 1786 C C . GLU A 1 225 ? 8.848 12.653 16.470 1.00 66.75 225 GLU A C 1
ATOM 1788 O O . GLU A 1 225 ? 9.265 13.795 16.659 1.00 66.75 225 GLU A O 1
ATOM 1793 N N . GLN A 1 226 ? 8.471 11.867 17.483 1.00 62.78 226 GLN A N 1
ATOM 1794 C CA . GLN A 1 226 ? 8.558 12.297 18.880 1.00 62.78 226 GLN A CA 1
ATOM 1795 C C . GLN A 1 226 ? 9.998 12.641 19.291 1.00 62.78 226 GLN A C 1
ATOM 1797 O O . GLN A 1 226 ? 10.229 13.597 20.036 1.00 62.78 226 GLN A O 1
ATOM 1802 N N . GLU A 1 227 ? 10.996 11.889 18.822 1.00 64.25 227 GLU A N 1
ATOM 1803 C CA . GLU A 1 227 ? 12.406 12.197 19.070 1.00 64.25 227 GLU A CA 1
ATOM 1804 C C . GLU A 1 227 ? 12.887 13.460 18.335 1.00 64.25 227 GLU A C 1
ATOM 1806 O O . GLU A 1 227 ? 13.668 14.229 18.902 1.00 64.25 227 GLU A O 1
ATOM 1811 N N . GLU A 1 228 ? 12.431 13.712 17.108 1.00 59.50 228 GLU A N 1
ATOM 1812 C CA . GLU A 1 228 ? 12.779 14.901 16.318 1.00 59.50 228 GLU A CA 1
ATOM 1813 C C . GLU A 1 228 ? 12.114 16.173 16.855 1.00 59.50 228 GLU A C 1
ATOM 1815 O O . GLU A 1 228 ? 12.795 17.194 17.032 1.00 59.50 228 GLU A O 1
ATOM 1820 N N . GLU A 1 229 ? 10.835 16.097 17.231 1.00 54.59 229 GLU A N 1
ATOM 1821 C CA . GLU A 1 229 ? 10.148 17.143 17.989 1.00 54.59 229 GLU A CA 1
ATOM 1822 C C . GLU A 1 229 ? 10.837 17.381 19.334 1.00 54.59 229 GLU A C 1
ATOM 1824 O O . GLU A 1 229 ? 11.000 18.526 19.746 1.00 54.59 229 GLU A O 1
ATOM 1829 N N . ARG A 1 230 ? 11.331 16.346 20.028 1.00 47.19 230 ARG A N 1
ATOM 1830 C CA . ARG A 1 230 ? 12.136 16.518 21.256 1.00 47.19 230 ARG A CA 1
ATOM 1831 C C . ARG A 1 230 ? 13.488 17.167 20.995 1.00 47.19 230 ARG A C 1
ATOM 1833 O O . ARG A 1 230 ? 13.901 18.016 21.783 1.00 47.19 230 ARG A O 1
ATOM 1840 N N . ARG A 1 231 ? 14.183 16.810 19.913 1.00 47.09 231 ARG A N 1
ATOM 1841 C CA . ARG A 1 231 ? 15.462 17.440 19.533 1.00 47.09 231 ARG A CA 1
ATOM 1842 C C . ARG A 1 231 ? 15.291 18.923 19.244 1.00 47.09 231 ARG A C 1
ATOM 1844 O O . ARG A 1 231 ? 16.151 19.713 19.627 1.00 47.09 231 ARG A O 1
ATOM 1851 N N . THR A 1 232 ? 14.185 19.297 18.609 1.00 41.94 232 THR A N 1
ATOM 1852 C CA . THR A 1 232 ? 13.838 20.701 18.373 1.00 41.94 232 THR A CA 1
ATOM 1853 C C . THR A 1 232 ? 13.253 21.382 19.615 1.00 41.94 232 THR A C 1
ATOM 1855 O O . THR A 1 232 ? 13.481 22.577 19.800 1.00 41.94 232 THR A O 1
ATOM 1858 N N . SER A 1 233 ? 12.576 20.648 20.509 1.00 33.88 233 SER A N 1
ATOM 1859 C CA . SER A 1 233 ? 11.856 21.226 21.653 1.00 33.88 233 SER A CA 1
ATOM 1860 C C . SER A 1 233 ? 12.563 21.180 23.007 1.00 33.88 233 SER A C 1
ATOM 1862 O O . SER A 1 233 ? 12.112 21.931 23.870 1.00 33.88 233 SER A O 1
ATOM 1864 N N . ARG A 1 234 ? 13.643 20.406 23.257 1.00 32.31 234 ARG A N 1
ATOM 1865 C CA . ARG A 1 234 ? 14.387 20.484 24.540 1.00 32.31 234 ARG A CA 1
ATOM 1866 C C . ARG A 1 234 ? 15.728 19.731 24.615 1.00 32.31 234 ARG A C 1
ATOM 1868 O O . ARG A 1 234 ? 15.803 18.505 24.608 1.00 32.31 234 ARG A O 1
ATOM 1875 N N . LEU A 1 235 ? 16.762 20.483 25.005 1.00 33.81 235 LEU A N 1
ATOM 1876 C CA . LEU A 1 235 ? 17.558 20.132 26.188 1.00 33.81 235 LEU A CA 1
ATOM 1877 C C . LEU A 1 235 ? 16.616 19.585 27.290 1.00 33.81 235 LEU A C 1
ATOM 1879 O O . LEU A 1 235 ? 15.817 20.345 27.815 1.00 33.81 235 LEU A O 1
ATOM 1883 N N . GLN A 1 236 ? 16.764 18.309 27.666 1.00 36.16 236 GLN A N 1
ATOM 1884 C CA . GLN A 1 236 ? 16.131 17.602 28.805 1.00 36.16 236 GLN A CA 1
ATOM 1885 C C . GLN A 1 236 ? 14.724 16.987 28.607 1.00 36.16 236 GLN A C 1
ATOM 1887 O O . GLN A 1 236 ? 13.696 17.655 28.691 1.00 36.16 236 GLN A O 1
ATOM 1892 N N . SER A 1 237 ? 14.664 15.651 28.518 1.00 36.47 237 SER A N 1
ATOM 1893 C CA . SER A 1 237 ? 14.029 14.750 29.514 1.00 36.47 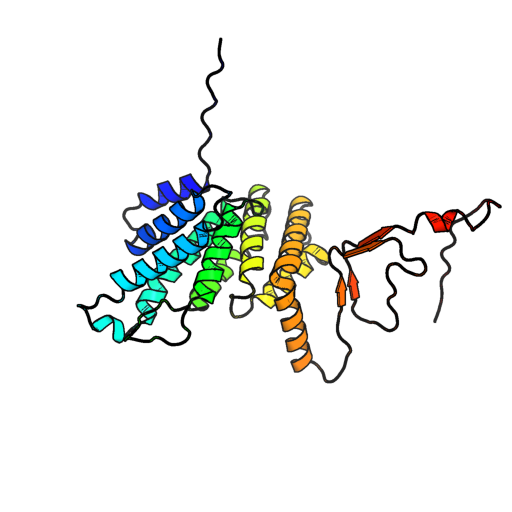237 SER A CA 1
ATOM 1894 C C . SER A 1 237 ? 14.037 13.296 29.009 1.00 36.47 237 SER A C 1
ATOM 1896 O O . SER A 1 237 ? 14.047 13.074 27.802 1.00 36.47 237 SER A O 1
ATOM 1898 N N . ALA A 1 238 ? 14.065 12.320 29.924 1.00 51.41 238 ALA A N 1
ATOM 1899 C CA . ALA A 1 238 ? 14.169 10.877 29.665 1.00 51.41 238 ALA A CA 1
ATOM 1900 C C . ALA A 1 238 ? 13.014 10.314 28.801 1.00 51.41 238 ALA A C 1
ATOM 1902 O O . ALA A 1 238 ? 11.882 10.787 28.907 1.00 51.41 238 ALA A O 1
ATOM 1903 N N . GLY A 1 239 ? 13.326 9.353 27.922 1.00 52.19 239 GLY A N 1
ATOM 1904 C CA . GLY A 1 239 ? 12.460 8.861 26.839 1.00 52.19 239 GLY A CA 1
ATOM 1905 C C . GLY A 1 239 ? 11.179 8.137 27.273 1.00 52.19 239 GLY A C 1
ATOM 1906 O O . GLY A 1 239 ? 11.103 7.604 28.379 1.00 52.19 239 GLY A O 1
ATOM 1907 N N . ALA A 1 240 ? 10.191 8.120 26.373 1.00 66.56 240 ALA A N 1
ATOM 1908 C CA . ALA A 1 240 ? 8.931 7.396 26.529 1.00 66.56 240 ALA A CA 1
ATOM 1909 C C . ALA A 1 240 ? 9.080 5.906 26.172 1.00 66.56 240 ALA A C 1
ATOM 1911 O O . ALA A 1 240 ? 9.875 5.551 25.307 1.00 66.56 240 ALA A O 1
ATOM 1912 N N . THR A 1 241 ? 8.323 5.026 26.828 1.00 69.81 241 THR A N 1
ATOM 1913 C CA . THR A 1 241 ? 8.331 3.568 26.601 1.00 69.81 241 THR A CA 1
ATOM 1914 C C . THR A 1 241 ? 6.938 3.095 26.197 1.00 69.81 241 THR A C 1
ATOM 1916 O O . THR A 1 241 ? 5.975 3.386 26.899 1.00 69.81 241 THR A O 1
ATOM 1919 N N . TRP A 1 242 ? 6.826 2.330 25.110 1.00 77.25 242 TRP A N 1
ATOM 1920 C CA . TRP A 1 242 ? 5.551 1.802 24.613 1.00 77.25 242 TRP A CA 1
ATOM 1921 C C . TRP A 1 242 ? 5.537 0.271 24.698 1.00 77.25 242 TRP A C 1
ATOM 1923 O O . TRP A 1 242 ? 6.382 -0.400 24.114 1.00 77.25 242 TRP A O 1
ATOM 1933 N N . LEU A 1 243 ? 4.579 -0.285 25.438 1.00 71.62 243 LEU A N 1
ATOM 1934 C CA . LEU A 1 243 ? 4.401 -1.718 25.685 1.00 71.62 243 LEU A CA 1
ATOM 1935 C C . LEU A 1 243 ? 3.054 -2.179 25.113 1.00 71.62 243 LEU A C 1
ATOM 1937 O O . LEU A 1 243 ? 2.076 -2.361 25.842 1.00 71.62 243 LEU A O 1
ATOM 1941 N N . VAL A 1 244 ? 2.993 -2.345 23.793 1.00 79.50 244 VAL A N 1
ATOM 1942 C CA . VAL A 1 244 ? 1.752 -2.663 23.070 1.00 79.50 244 VAL A CA 1
ATOM 1943 C C . VAL A 1 244 ? 1.604 -4.172 22.882 1.00 79.50 244 VAL A C 1
ATOM 1945 O O . VAL A 1 244 ? 2.497 -4.810 22.333 1.00 79.50 244 VAL A O 1
ATOM 1948 N N . GLY A 1 245 ? 0.487 -4.752 23.334 1.00 74.44 245 GLY A N 1
ATOM 1949 C CA . GLY A 1 245 ? 0.214 -6.192 23.193 1.00 74.44 245 GLY A CA 1
ATOM 1950 C C . GLY A 1 245 ? 1.201 -7.094 23.945 1.00 74.44 245 GLY A C 1
ATOM 1951 O O . GLY A 1 245 ? 1.452 -8.221 23.525 1.00 74.44 245 GLY A O 1
ATOM 1952 N N . SER A 1 246 ? 1.809 -6.583 25.016 1.00 65.50 246 SER A N 1
ATOM 1953 C CA . SER A 1 246 ? 2.855 -7.296 25.751 1.00 65.50 246 SER A CA 1
ATOM 1954 C C . SER A 1 246 ? 2.268 -8.284 26.763 1.00 65.50 246 SER A C 1
ATOM 1956 O O . SER A 1 246 ? 1.218 -8.028 27.354 1.00 65.50 246 SER A O 1
ATOM 1958 N N . ALA A 1 247 ? 2.962 -9.404 26.971 1.00 76.88 247 ALA A N 1
ATOM 1959 C CA . ALA A 1 247 ? 2.610 -10.405 27.971 1.00 76.88 247 ALA A CA 1
ATOM 1960 C C . ALA A 1 247 ? 3.852 -10.820 28.767 1.00 76.88 247 ALA A C 1
ATOM 1962 O O . ALA A 1 247 ? 4.872 -11.185 28.179 1.00 76.88 247 ALA A O 1
ATOM 1963 N N . PHE A 1 248 ? 3.760 -10.766 30.095 1.00 68.12 248 PHE A N 1
ATOM 1964 C CA . PHE A 1 248 ? 4.777 -11.296 31.003 1.00 68.12 248 PHE A CA 1
ATOM 1965 C C . PHE A 1 248 ? 4.086 -12.142 32.069 1.00 68.12 248 PHE A C 1
ATOM 1967 O O . PHE A 1 248 ? 3.230 -11.663 32.818 1.00 68.12 248 PHE A O 1
ATOM 1974 N N . GLU A 1 249 ? 4.450 -13.418 32.113 1.00 81.25 249 GLU A N 1
ATOM 1975 C CA . GLU A 1 249 ? 3.788 -14.425 32.932 1.00 81.25 249 GLU A CA 1
ATOM 1976 C C . GLU A 1 249 ? 4.802 -15.193 33.784 1.00 81.25 249 GLU A C 1
ATOM 1978 O O . GLU A 1 249 ? 5.979 -15.328 33.450 1.00 81.25 249 GLU A O 1
ATOM 1983 N N . HIS A 1 250 ? 4.316 -15.712 34.910 1.00 80.75 250 HIS A N 1
ATOM 1984 C CA . HIS A 1 250 ? 5.006 -16.649 35.801 1.00 80.75 250 HIS A CA 1
ATOM 1985 C C . HIS A 1 250 ? 6.297 -16.121 36.454 1.00 80.75 250 HIS A C 1
ATOM 1987 O O . HIS A 1 250 ? 7.115 -16.903 36.940 1.00 80.75 250 HIS A O 1
ATOM 1993 N N . ILE A 1 251 ? 6.454 -14.798 36.566 1.00 71.88 251 ILE A N 1
ATOM 1994 C CA . ILE A 1 251 ? 7.531 -14.167 37.341 1.00 71.88 251 ILE A CA 1
ATOM 1995 C C . ILE A 1 251 ? 7.125 -14.032 38.819 1.00 71.88 251 ILE A C 1
ATOM 1997 O O . ILE A 1 251 ? 6.086 -13.472 39.153 1.00 71.88 251 ILE A O 1
ATOM 2001 N N . THR A 1 252 ? 7.976 -14.518 39.729 1.00 73.94 252 THR A N 1
ATOM 2002 C CA . THR A 1 252 ? 7.692 -14.596 41.177 1.00 73.94 252 THR A CA 1
ATOM 2003 C C . THR A 1 252 ? 7.555 -13.237 41.874 1.00 73.94 252 THR A C 1
ATOM 2005 O O . THR A 1 252 ? 6.862 -13.135 42.882 1.00 73.94 252 THR A O 1
ATOM 2008 N N . LEU A 1 253 ? 8.248 -12.197 41.404 1.00 75.69 253 LEU A N 1
ATOM 2009 C CA . LEU A 1 253 ? 8.285 -10.901 42.095 1.00 75.69 253 LEU A CA 1
ATOM 2010 C C . LEU A 1 253 ? 7.300 -9.897 41.490 1.00 75.69 253 LEU A C 1
ATOM 2012 O O . LEU A 1 253 ? 6.383 -9.458 42.176 1.00 75.69 253 LEU A O 1
ATOM 2016 N N . TYR A 1 254 ? 7.471 -9.551 40.213 1.00 78.25 254 TYR A N 1
ATOM 2017 C CA . TYR A 1 254 ? 6.628 -8.590 39.501 1.00 78.25 254 TYR A CA 1
ATOM 2018 C C . TYR A 1 254 ? 6.564 -8.985 38.025 1.00 78.25 254 TYR A C 1
ATOM 2020 O O . TYR A 1 254 ? 7.596 -9.331 37.455 1.00 78.25 254 TYR A O 1
ATOM 2028 N N . GLN A 1 255 ? 5.385 -8.892 37.409 1.00 77.75 255 GLN A N 1
ATOM 2029 C CA . GLN A 1 255 ? 5.222 -9.130 35.966 1.00 77.75 255 GLN A CA 1
ATOM 2030 C C . GLN A 1 255 ? 5.619 -7.897 35.147 1.00 77.75 255 GLN A C 1
ATOM 2032 O O . GLN A 1 255 ? 6.270 -8.003 34.116 1.00 77.75 255 GLN A O 1
ATOM 2037 N N . TYR A 1 256 ? 5.311 -6.712 35.677 1.00 77.62 256 TYR A N 1
ATOM 2038 C CA . TYR A 1 256 ? 5.825 -5.428 35.213 1.00 77.62 256 TYR A CA 1
ATOM 2039 C C . TYR A 1 256 ? 6.333 -4.653 36.430 1.00 77.62 256 TYR A C 1
ATOM 2041 O O . TYR A 1 256 ? 5.614 -4.508 37.419 1.00 77.62 256 TYR A O 1
ATOM 2049 N N . ALA A 1 257 ? 7.562 -4.146 36.365 1.00 79.38 257 ALA A N 1
ATOM 2050 C CA . ALA A 1 257 ? 8.124 -3.263 37.383 1.00 79.38 257 ALA A CA 1
ATOM 2051 C C . ALA A 1 257 ? 8.610 -1.974 36.716 1.00 79.38 257 ALA A C 1
ATOM 2053 O O . ALA A 1 257 ? 9.642 -1.952 36.051 1.00 79.38 257 ALA A O 1
ATOM 2054 N N . LEU A 1 258 ? 7.844 -0.898 36.894 1.00 74.81 258 LEU A N 1
ATOM 2055 C CA . LEU A 1 258 ? 8.165 0.433 36.390 1.00 74.81 258 LEU A CA 1
ATOM 2056 C C . LEU A 1 258 ? 8.746 1.254 37.544 1.00 74.81 258 LEU A C 1
ATOM 2058 O O . LEU A 1 258 ? 8.025 1.628 38.465 1.00 74.81 258 LEU A O 1
ATOM 2062 N N . HIS A 1 259 ? 10.055 1.508 37.526 1.00 63.56 259 HIS A N 1
ATOM 2063 C CA . HIS A 1 259 ? 10.738 2.223 38.605 1.00 63.56 259 HIS A CA 1
ATOM 2064 C C . HIS A 1 259 ? 11.498 3.437 38.075 1.00 63.56 259 HIS A C 1
ATOM 2066 O O . HIS A 1 259 ? 12.406 3.295 37.259 1.00 63.56 259 HIS A O 1
ATOM 2072 N N . GLY A 1 260 ? 11.147 4.631 38.561 1.00 57.22 260 GLY A N 1
ATOM 2073 C CA . GLY A 1 260 ? 11.795 5.885 38.156 1.00 57.22 260 GLY A CA 1
ATOM 2074 C C . GLY A 1 260 ? 11.591 6.252 36.682 1.00 57.22 260 GLY A C 1
ATOM 2075 O O . GLY A 1 260 ? 12.315 7.095 36.160 1.00 57.22 260 GLY A O 1
ATOM 2076 N N . VAL A 1 261 ? 10.629 5.613 36.014 1.00 63.88 261 VAL A N 1
ATOM 2077 C CA . VAL A 1 261 ? 10.289 5.866 34.613 1.00 63.88 261 VAL A CA 1
ATOM 2078 C C . VAL A 1 261 ? 9.151 6.878 34.522 1.00 63.88 261 VAL A C 1
ATOM 2080 O O . VAL A 1 261 ? 8.235 6.882 35.343 1.00 63.88 261 VAL A O 1
ATOM 2083 N N . ALA A 1 262 ? 9.213 7.734 33.509 1.00 66.62 262 ALA A N 1
ATOM 2084 C CA . ALA A 1 262 ? 8.127 8.612 33.098 1.00 66.62 262 ALA A CA 1
ATOM 2085 C C . ALA A 1 262 ? 7.735 8.249 31.660 1.00 66.62 262 ALA A C 1
ATOM 2087 O O . ALA A 1 262 ? 8.552 7.685 30.938 1.00 66.62 262 ALA A O 1
ATOM 2088 N N . GLN A 1 263 ? 6.513 8.600 31.244 1.00 75.94 263 GLN A N 1
ATOM 2089 C CA . GLN A 1 263 ? 6.049 8.442 29.857 1.00 75.94 263 GLN A CA 1
ATOM 2090 C C . GLN A 1 263 ? 6.002 6.970 29.391 1.00 75.94 263 GLN A C 1
ATOM 2092 O O . GLN A 1 263 ? 6.568 6.619 28.362 1.00 75.94 263 GLN A O 1
ATOM 2097 N N . VAL A 1 264 ? 5.340 6.089 30.153 1.00 72.31 264 VAL A N 1
ATOM 2098 C CA . VAL A 1 264 ? 5.117 4.690 29.746 1.00 72.31 264 VAL A CA 1
ATOM 2099 C C . VAL A 1 264 ? 3.674 4.506 29.280 1.00 72.31 264 VAL A C 1
ATOM 2101 O O . VAL A 1 264 ? 2.758 4.670 30.082 1.00 72.31 264 VAL A O 1
ATOM 2104 N N . PHE A 1 265 ? 3.476 4.135 28.016 1.00 79.62 265 PHE A N 1
ATOM 2105 C CA . PHE A 1 265 ? 2.205 3.614 27.514 1.00 79.62 265 PHE A CA 1
ATOM 2106 C C . PHE A 1 265 ? 2.252 2.088 27.518 1.00 79.62 265 PHE A C 1
ATOM 2108 O O . PHE A 1 265 ? 3.236 1.499 27.071 1.00 79.62 265 PHE A O 1
ATOM 2115 N N . ALA A 1 266 ? 1.192 1.430 27.984 1.00 81.00 266 ALA A N 1
ATOM 2116 C CA . ALA A 1 266 ? 1.087 -0.019 27.905 1.00 81.00 266 ALA A CA 1
ATOM 2117 C C . ALA A 1 266 ? -0.353 -0.470 27.637 1.00 81.00 266 ALA A C 1
ATOM 2119 O O . ALA A 1 266 ? -1.249 -0.181 28.426 1.00 81.00 266 ALA A O 1
ATOM 2120 N N . GLY A 1 267 ? -0.570 -1.201 26.541 1.00 77.44 267 GLY A N 1
ATOM 2121 C CA . GLY A 1 267 ? -1.900 -1.685 26.165 1.00 77.44 267 GLY A CA 1
ATOM 2122 C C . GLY A 1 267 ? -1.922 -2.489 24.857 1.00 77.44 267 GLY A C 1
ATOM 2123 O O . GLY A 1 267 ? -1.337 -2.070 23.871 1.00 77.44 267 GLY A O 1
ATOM 2124 N N . LEU A 1 268 ? -2.575 -3.652 24.765 1.00 83.38 268 LEU A N 1
ATOM 2125 C CA . LEU A 1 268 ? -3.082 -4.486 25.862 1.00 83.38 268 LEU A CA 1
ATOM 2126 C C . LEU A 1 268 ? -1.907 -5.121 26.634 1.00 83.38 268 LEU A C 1
ATOM 2128 O O . LEU A 1 268 ? -0.918 -5.518 26.021 1.00 83.38 268 LEU A O 1
ATOM 2132 N N . GLN A 1 269 ? -2.020 -5.224 27.960 1.00 83.50 269 GLN A N 1
ATOM 2133 C CA . GLN A 1 269 ? -1.105 -6.005 28.797 1.00 83.50 269 GLN A CA 1
ATOM 2134 C C . GLN A 1 269 ? -1.785 -7.303 29.232 1.00 83.50 269 GLN A C 1
ATOM 2136 O O . GLN A 1 269 ? -2.951 -7.285 29.632 1.00 83.50 269 GLN A O 1
ATOM 2141 N N . GLN A 1 270 ? -1.052 -8.412 29.204 1.00 87.19 270 GLN A N 1
ATOM 2142 C CA . GLN A 1 270 ? -1.505 -9.696 29.731 1.00 87.19 270 GLN A CA 1
ATOM 2143 C C . GLN A 1 270 ? -0.506 -10.194 30.794 1.00 87.19 270 GLN A C 1
ATOM 2145 O O . GLN A 1 270 ? 0.704 -10.006 30.663 1.00 87.19 270 GLN A O 1
ATOM 2150 N N . THR A 1 271 ? -1.019 -10.752 31.898 1.00 83.94 271 THR A N 1
ATOM 2151 C CA . THR A 1 271 ? -0.191 -11.280 32.996 1.00 83.94 271 THR A CA 1
ATOM 2152 C C . THR A 1 271 ? -0.834 -12.491 33.663 1.00 83.94 271 THR A C 1
ATOM 2154 O O . THR A 1 271 ? -2.055 -12.527 33.823 1.00 83.94 271 THR A O 1
ATOM 2157 N N . GLU A 1 272 ? -0.005 -13.414 34.154 1.00 82.94 272 GLU A N 1
ATOM 2158 C CA . GLU A 1 272 ? -0.424 -14.554 34.975 1.00 82.94 272 GLU A CA 1
ATOM 2159 C C . GLU A 1 272 ? 0.597 -14.835 36.089 1.00 82.94 272 GLU A C 1
ATOM 2161 O O . GLU A 1 272 ? 1.801 -14.902 35.842 1.00 82.94 272 GLU A O 1
ATOM 2166 N N . ALA A 1 273 ? 0.145 -14.999 37.336 1.00 81.06 273 ALA A N 1
ATOM 2167 C CA . ALA A 1 273 ? 1.021 -15.348 38.459 1.00 81.06 273 ALA A CA 1
ATOM 2168 C C . ALA A 1 273 ? 1.533 -16.800 38.348 1.00 81.06 273 ALA A C 1
ATOM 2170 O O . ALA A 1 273 ? 0.778 -17.670 37.915 1.00 81.06 273 ALA A O 1
ATOM 2171 N N . PRO A 1 274 ? 2.777 -17.110 38.772 1.00 80.69 274 PRO A N 1
ATOM 2172 C CA . PRO A 1 274 ? 3.261 -18.486 38.739 1.00 80.69 274 PRO A CA 1
ATOM 2173 C C . PRO A 1 274 ? 2.422 -19.402 39.641 1.00 80.69 274 PRO A C 1
ATOM 2175 O O . PRO A 1 274 ? 2.215 -19.126 40.825 1.00 80.69 274 PRO A O 1
ATOM 2178 N N . TYR A 1 275 ? 1.981 -20.536 39.095 1.00 81.88 275 TYR A N 1
ATOM 2179 C CA . TYR A 1 275 ? 1.008 -21.428 39.741 1.00 81.88 275 TYR A CA 1
ATOM 2180 C C . TYR A 1 275 ? 1.431 -21.965 41.114 1.00 81.88 275 TYR A C 1
ATOM 2182 O O . TYR A 1 275 ? 0.587 -22.225 41.967 1.00 81.88 275 TYR A O 1
ATOM 2190 N N . TRP A 1 276 ? 2.734 -22.120 41.359 1.00 81.06 276 TRP A N 1
ATOM 2191 C CA . TRP A 1 276 ? 3.265 -22.620 42.632 1.00 81.06 276 TRP A CA 1
ATOM 2192 C C . TRP A 1 276 ? 3.248 -21.579 43.760 1.00 81.06 276 TRP A C 1
ATOM 2194 O O . TRP A 1 276 ? 3.470 -21.930 44.919 1.00 81.06 276 TRP A O 1
ATOM 2204 N N . GLN A 1 277 ? 2.985 -20.306 43.458 1.00 73.69 277 GLN A N 1
ATOM 2205 C CA . GLN A 1 277 ? 3.058 -19.226 44.442 1.00 73.69 277 GLN A CA 1
ATOM 2206 C C . GLN A 1 277 ? 1.864 -19.216 45.415 1.00 73.69 277 GLN A C 1
ATOM 2208 O O . GLN A 1 277 ? 1.991 -18.726 46.536 1.00 73.69 277 GLN A O 1
ATOM 2213 N N . SER A 1 278 ? 0.739 -19.841 45.052 1.00 61.50 278 SER A N 1
ATOM 2214 C CA . SER A 1 278 ? -0.419 -20.032 45.940 1.00 61.50 278 SER A CA 1
ATOM 2215 C C . SER A 1 278 ? -0.266 -21.216 46.908 1.00 61.50 278 SER A C 1
ATOM 2217 O O . SER A 1 278 ? -1.010 -21.310 47.881 1.00 61.50 278 SER A O 1
ATOM 2219 N N . ALA A 1 279 ? 0.718 -22.100 46.700 1.00 59.41 279 ALA A N 1
ATOM 2220 C CA . ALA A 1 279 ? 0.903 -23.302 47.517 1.00 59.41 279 ALA A CA 1
ATOM 2221 C C . ALA A 1 279 ? 1.634 -23.053 48.857 1.00 59.41 279 ALA A C 1
ATOM 2223 O O . ALA A 1 279 ? 1.686 -23.953 49.694 1.00 59.41 279 ALA A O 1
ATOM 2224 N N . GLY A 1 280 ? 2.200 -21.855 49.075 1.00 53.88 280 GLY A N 1
ATOM 2225 C CA . GLY A 1 280 ? 3.028 -21.532 50.251 1.00 53.88 280 GLY A CA 1
ATOM 2226 C C . GLY A 1 280 ? 2.465 -20.483 51.221 1.00 53.88 280 GLY A C 1
ATOM 2227 O O . GLY A 1 280 ? 2.963 -20.376 52.340 1.00 53.88 280 GLY A O 1
ATOM 2228 N N . ALA A 1 281 ? 1.437 -19.720 50.837 1.00 49.78 281 ALA A N 1
ATOM 2229 C CA . ALA A 1 281 ? 0.789 -18.735 51.706 1.00 49.78 281 ALA A CA 1
ATOM 2230 C C . ALA A 1 281 ? -0.512 -19.335 52.254 1.00 49.78 281 ALA A C 1
ATOM 2232 O O . ALA A 1 281 ? -1.545 -19.346 51.592 1.00 49.78 281 ALA A O 1
ATOM 2233 N N . GLY A 1 282 ? -0.402 -19.928 53.442 1.00 40.88 282 GLY A N 1
ATOM 2234 C CA . GLY A 1 282 ? -1.431 -20.749 54.063 1.00 40.88 282 GLY A CA 1
ATOM 2235 C C . GLY A 1 282 ? -2.816 -20.109 54.142 1.00 40.88 282 GLY A C 1
ATOM 2236 O O . GLY A 1 282 ? -2.986 -18.919 54.394 1.00 40.88 282 GLY A O 1
ATOM 2237 N N . ALA A 1 283 ? -3.808 -20.981 54.000 1.00 46.84 283 ALA A N 1
ATOM 2238 C CA . ALA A 1 283 ? -5.179 -20.769 54.406 1.00 46.84 283 ALA A CA 1
ATOM 2239 C C . ALA A 1 283 ? -5.267 -20.233 55.846 1.00 46.84 283 ALA A C 1
ATOM 2241 O O . ALA A 1 283 ? -5.179 -21.016 56.784 1.00 46.84 283 ALA A O 1
ATOM 2242 N N . VAL A 1 284 ? -5.492 -18.927 56.018 1.00 42.59 284 VAL A N 1
ATOM 2243 C CA . VAL A 1 284 ? -6.186 -18.348 57.180 1.00 42.59 284 VAL A CA 1
ATOM 2244 C C . VAL A 1 284 ? -6.871 -17.042 56.756 1.00 42.59 284 VAL A C 1
ATOM 2246 O O . VAL A 1 284 ? -6.201 -16.058 56.475 1.00 42.59 284 VAL A O 1
ATOM 2249 N N . GLY A 1 285 ? -8.207 -17.033 56.793 1.00 37.66 285 GLY A N 1
ATOM 2250 C CA . GLY A 1 285 ? -8.998 -15.865 57.201 1.00 37.66 285 GLY A CA 1
ATOM 2251 C C . GLY A 1 285 ? -9.311 -14.788 56.157 1.00 37.66 285 GLY A C 1
ATOM 2252 O O . GLY A 1 285 ? -8.556 -13.845 55.984 1.00 37.66 285 GLY A O 1
ATOM 2253 N N . ASP A 1 286 ? -10.484 -14.927 55.541 1.00 45.59 286 ASP A N 1
ATOM 2254 C CA . ASP A 1 286 ? -11.548 -13.916 55.416 1.00 45.59 286 ASP A CA 1
ATOM 2255 C C . ASP A 1 286 ? -11.182 -12.407 55.372 1.00 45.59 286 ASP A C 1
ATOM 2257 O O . ASP A 1 286 ? -10.661 -11.838 56.330 1.00 45.59 286 ASP A O 1
ATOM 2261 N N . GLY A 1 287 ? -11.639 -11.725 54.310 1.00 41.88 287 GLY A N 1
ATOM 2262 C CA . GLY A 1 287 ? -12.048 -10.314 54.383 1.00 41.88 287 GLY A CA 1
ATOM 2263 C C . GLY A 1 287 ? -11.158 -9.250 53.718 1.00 41.88 287 GLY A C 1
ATOM 2264 O O . GLY A 1 287 ? -10.290 -8.661 54.351 1.00 41.88 287 GLY A O 1
ATOM 2265 N N . GLY A 1 288 ? -11.541 -8.847 52.500 1.00 34.31 288 GLY A N 1
ATOM 2266 C CA . GLY A 1 288 ? -11.530 -7.436 52.083 1.00 34.31 288 GLY A CA 1
ATOM 2267 C C . GLY A 1 288 ? -10.353 -6.939 51.233 1.00 34.31 288 GLY A C 1
ATOM 2268 O O . GLY A 1 288 ? -9.248 -6.727 51.723 1.00 34.31 288 GLY A O 1
ATOM 2269 N N . CYS A 1 289 ? -10.642 -6.584 49.974 1.00 31.67 289 CYS A N 1
ATOM 2270 C CA . CYS A 1 289 ? -9.827 -5.648 49.196 1.00 31.67 289 CYS A CA 1
ATOM 2271 C C . CYS A 1 289 ? -9.718 -4.306 49.939 1.00 31.67 289 CYS A C 1
ATOM 2273 O O . CYS A 1 289 ? -10.708 -3.586 50.075 1.00 31.67 289 CYS A O 1
ATOM 2275 N N . ARG A 1 2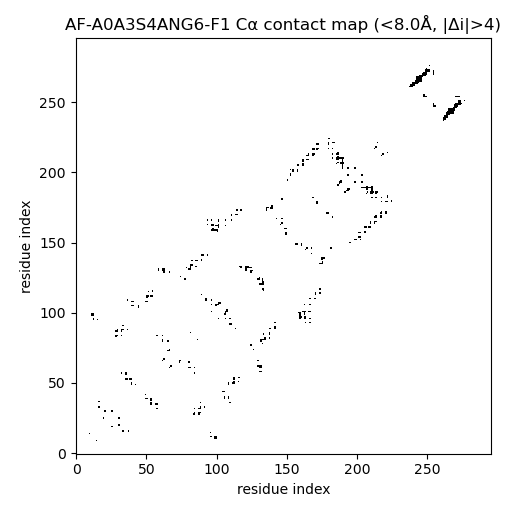90 ? -8.510 -3.929 50.370 1.00 35.38 290 ARG A N 1
ATOM 2276 C CA . ARG A 1 290 ? -8.172 -2.537 50.697 1.00 35.38 290 ARG A CA 1
ATOM 2277 C C . ARG A 1 290 ? -7.094 -2.042 49.741 1.00 35.38 290 ARG A C 1
ATOM 2279 O O . ARG A 1 290 ? -5.956 -2.494 49.795 1.00 35.38 290 ARG A O 1
ATOM 2286 N N . LEU A 1 291 ? -7.471 -1.082 48.898 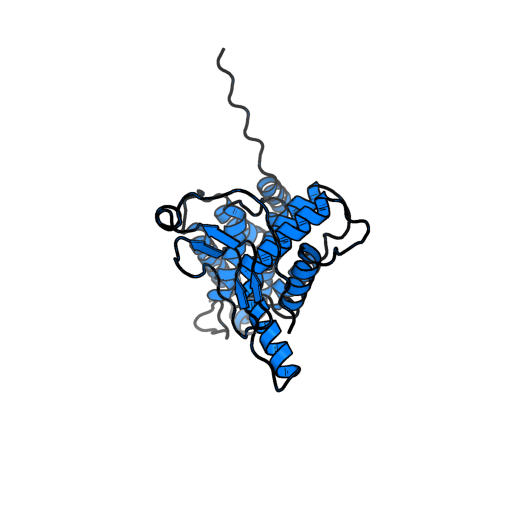1.00 35.97 291 LEU A N 1
ATOM 2287 C CA . LEU A 1 291 ? -6.549 -0.202 48.183 1.00 35.97 291 LEU A CA 1
ATOM 2288 C C . LEU A 1 291 ? -5.822 0.671 49.215 1.00 35.97 291 LEU A C 1
ATOM 2290 O O . LEU A 1 291 ? -6.415 1.565 49.818 1.00 35.97 291 LEU A O 1
ATOM 2294 N N . GLY A 1 292 ? -4.546 0.375 49.451 1.00 29.88 292 GLY A N 1
ATOM 2295 C CA . GLY A 1 292 ? -3.657 1.229 50.227 1.00 29.88 292 GLY A CA 1
ATOM 2296 C C . GLY A 1 292 ? -3.190 2.402 49.374 1.00 29.88 292 GLY A C 1
ATOM 2297 O O . GLY A 1 292 ? -2.400 2.226 48.453 1.00 29.88 292 GLY A O 1
ATOM 2298 N N . SER A 1 293 ? -3.671 3.603 49.686 1.00 35.78 293 SER A N 1
ATOM 2299 C CA . SER A 1 293 ? -3.105 4.852 49.182 1.00 35.78 293 SER A CA 1
ATOM 2300 C C . SER A 1 293 ? -1.702 5.052 49.762 1.00 35.78 293 SER A C 1
ATOM 2302 O O . SER A 1 293 ? -1.565 5.163 50.982 1.00 35.78 293 SER A O 1
ATOM 2304 N N . TYR A 1 294 ? -0.682 5.170 48.914 1.00 32.25 294 TYR A N 1
ATOM 2305 C CA . TYR A 1 294 ? 0.608 5.731 49.313 1.00 32.25 294 TYR A CA 1
ATOM 2306 C C . TYR A 1 294 ? 0.706 7.168 48.802 1.00 32.25 294 TYR A C 1
ATOM 2308 O O . TYR A 1 294 ? 0.697 7.415 47.600 1.00 32.25 294 TYR A O 1
ATOM 2316 N N . ARG A 1 295 ? 0.766 8.115 49.746 1.00 29.91 295 ARG A N 1
ATOM 2317 C CA . ARG A 1 295 ? 1.260 9.473 49.503 1.00 29.91 295 ARG A CA 1
ATOM 2318 C C . ARG A 1 295 ? 2.785 9.434 49.489 1.00 29.91 295 ARG A C 1
ATOM 2320 O O . ARG A 1 295 ? 3.369 8.971 50.468 1.00 29.91 295 ARG A O 1
ATOM 2327 N N . HIS A 1 296 ? 3.379 10.031 48.465 1.00 37.81 296 HIS A N 1
ATOM 2328 C CA . HIS A 1 296 ? 4.532 10.912 48.614 1.00 37.81 296 HIS A CA 1
ATOM 2329 C C . HIS A 1 296 ? 4.251 12.193 47.841 1.00 37.81 296 HIS A C 1
ATOM 2331 O O . HIS A 1 296 ? 3.711 12.078 46.720 1.00 37.81 296 HIS A O 1
#

Sequence (296 aa):
MGNAPEAKVKPQWLTYMDEFAVQDDVDAVEKETLVFIRELLLAPDTDEHATERAIQAVQAYYREMYCPPDDPYWKQDPGYGVLQVIGSIVPHVFALVEHIPFDDVRHKRLADLLLGLKEQAVQEFNPDDPQLGWDPRLLDEVTYDYWNAMHYDAKDRCNRSISVYTLLARLTPIMGGKSGSWAVTDVVEGLEEPASPDSTPLVLNAAAVIATQFVRFAGEVLVREQEEERRTSRLQSAGATWLVGSAFEHITLYQYALHGVAQVFAGLQQTEAPYWQSAGAGAVGDGGCRLGSYRH

InterPro domains:
  IPR012334 Pectin lyase fold [G3DSA:2.160.20.10] (224-285)
  IPR022085 Oxopyrrolidines biosynthesis cluster protein G [PF12311] (93-238)

Secondary structure (DSSP, 8-state):
-PPPPPPPPPPHHHHHHHHHHT-SSS-HHHHHHHHHHHHHHHS-TT-TTHHHHHHHHHHHHHHHHHS-TT-GGGGG-HHHHHHHHHHHHHHHHHHHHTTS-TTSHHHHHHHHHHHHHHHH-BSS--TTS---B--HHHHHHHHHHHTT--SS--HHHHHHHHHHHHHHHHHGGG--TTHHHHHHHHHHHHHTS-S-TT--HHHHHHHHHHHHHHHHHHHHHHHHHHHHHHHHH-S--PPPEEETTEEEES-SS-SS---S--SEEE-SEEEE--GGGGGSS---------------

Nearest PDB structures (foldseek):
  2qy7-assembly3_C  TM=5.043E-01  e=8.417E-01  Homo sapiens
  7zrb-assembly2_B  TM=2.612E-01  e=5.494E-01  Homo sapiens
  4abn-assembly1_A  TM=2.099E-01  e=2.388E+00  Mus musculus

pLDDT: mean 80.75, std 17.64, range [29.88, 98.75]

Organism: NCBI:txid2587410

Foldseek 3Di:
DDDDPDDPDDFPLVVVLVVVLPDPPDDPLLNVLSVLLVQLLPPPLPDPCSLVVSLVSLFVCLCVPQVPPVDPCSVVPVVVSLCSNLLSLQLSLLVSLLRPFQPDSSLVSSLSNVVVNAVQADPDADSVDGTHHDDLVSNQVNLVVLLPPQPDDDLSSLRSNLSNLLSLLQCLVVHDDCSLVSLVVLLCCQPPNPPDPPDDPSSNPSSVSSNVSNCVRVVVVNQVVVVVCDVVPDDDDDDAAEAEPDEAEADAPDSDDDDPDDHYHHPDYYYYHRPCNVVPDDDDDDDDDDDDDDDD

Mean predicted aligned error: 13.07 Å

Radius of gyration: 25.29 Å; Cα contacts (8 Å, |Δi|>4): 310; chains: 1; bounding box: 56×55×87 Å